Protein AF-A0A7C0Y4T4-F1 (afdb_monomer_lite)

Foldseek 3Di:
DAFDAFVVCRLFPRVLVLVQLLVLLVVLLVVQVQQFLLCLVQLAEEEEEAALQLVGLSLLSHADPCVQQPPCSVVLVVQLVVQCVVCLVVQLVLCQVLLVLVLVVLPVPPDDDPVSVVVSVVSSVLSSRQRSSVLSNRVSSSVVSVPHRGGHYHYFYDNQDDQVCQQNRLVSNVSVVVSNCVRRVRYAYEYERQQDALPCGSVLSSQVSCCVPPVQEEEEQSSHPNHQDHSVVVSVSSVRHRYYYDYNDNDSPPPDECVCCRPPVDPDHGSNVCPPVLQLCAPFLCNVVNVDPDFGWGQDPVGIDRNNVVSSVSSCVSSVHDDDPDPVRVSNCNSRRND

Sequence (339 aa):
MKLIFWPTYPDLNLSYFEELIQKNAQELILARKLAEEVSMFSGRPVLTLHNATLGAPSGWGIPDFNFQLKEIYPLWQNKVWYFLKQFKEKLKKNAEILTQIWLKRMVEDKKWNFYLKNRYLQEKYRLLNYFPLLIAILKTNKIFLKKGNLGLVVPFIDKFIRSSLGAKDIEYFKLFLKFIFSEVPETIVLFFDETTHPNGPTLKLAITTLKKDIQWIKGLGVYGKGETVNSETIVKLIPKYQVFFISLLSDKDRPYSWWEIRLYYPKGYHPAWRDGLFQLFSGTQVSFLTQSEKREEIITDKGPMLLGVYFRFRLKQLSYTPISSDPFWCFYETLANLT

Secondary structure (DSSP, 8-state):
--EEE-TT-TT--HHHHHHHHHHHHHHHHHHHHHHHHHHHHHTS-EEEEEEGGGT--GGGGSPPHHHHHGGGHHHHHHHHHHHHHHHHHHHHHHHHHHHHHHHHHHHSSS---HHHHHHHHHHHHHHHHHHHHHHHHHHHHHHHGGGSS---EEEEEE--S-TTTGGGGHHHHHHHHHHHHHH-TT-EEEEE-----TT--HHHHHHHHHHHH-TTEEE-GGGTTS----HHHHHHHTTT-SEEEE-S---------HHHHHHH--S---GGGGTT-GGGGTTSTTGGGGT-----EEEETTEEEEHHHHHHHHHHHHTT------HHHHHHHHHTT--

Structure (mmCIF, N/CA/C/O backbone):
data_AF-A0A7C0Y4T4-F1
#
_entry.id   AF-A0A7C0Y4T4-F1
#
loop_
_atom_site.group_PDB
_atom_site.id
_atom_site.type_symbol
_atom_site.label_atom_id
_atom_site.label_alt_id
_atom_site.label_comp_id
_atom_site.label_asym_id
_atom_site.label_entity_id
_atom_site.label_seq_id
_atom_site.pdbx_PDB_ins_code
_atom_site.Cartn_x
_atom_site.Cartn_y
_atom_site.Cartn_z
_atom_site.occupancy
_atom_site.B_iso_or_equiv
_atom_site.auth_seq_id
_atom_site.auth_comp_id
_atom_site.auth_asym_id
_atom_site.auth_atom_id
_atom_site.pdbx_PDB_model_num
ATOM 1 N N . MET A 1 1 ? 5.260 10.186 -21.343 1.00 90.00 1 MET A N 1
ATOM 2 C CA . MET A 1 1 ? 6.619 9.725 -21.026 1.00 90.00 1 MET A CA 1
ATOM 3 C C . MET A 1 1 ? 6.729 8.293 -21.493 1.00 90.00 1 MET A C 1
ATOM 5 O O . MET A 1 1 ? 5.879 7.497 -21.119 1.00 90.00 1 MET A O 1
ATOM 9 N N . LYS A 1 2 ? 7.707 7.991 -22.336 1.00 92.81 2 LYS A N 1
ATOM 10 C CA . LYS A 1 2 ? 7.922 6.684 -22.960 1.00 92.81 2 LYS A CA 1
ATOM 11 C C . LYS A 1 2 ? 9.335 6.210 -22.633 1.00 92.81 2 LYS A C 1
ATOM 13 O O . LYS A 1 2 ? 10.272 6.998 -22.749 1.00 92.81 2 LYS A O 1
ATOM 18 N N . LEU A 1 3 ? 9.486 4.947 -22.236 1.00 95.38 3 LEU A N 1
ATOM 19 C CA . LEU A 1 3 ? 10.795 4.307 -22.094 1.00 95.38 3 LEU A CA 1
ATOM 20 C C . LEU A 1 3 ? 11.442 4.137 -23.476 1.00 95.38 3 LEU A C 1
ATOM 22 O O . LEU A 1 3 ? 10.823 3.586 -24.385 1.00 95.38 3 LEU A O 1
ATOM 26 N N . ILE A 1 4 ? 12.669 4.634 -23.626 1.00 96.81 4 ILE A N 1
ATOM 27 C CA . ILE A 1 4 ? 13.472 4.530 -24.854 1.00 96.81 4 ILE A CA 1
ATOM 28 C C . ILE A 1 4 ? 14.550 3.463 -24.698 1.00 96.81 4 ILE A C 1
ATOM 30 O O . ILE A 1 4 ? 14.827 2.738 -25.647 1.00 96.81 4 ILE A O 1
ATOM 34 N N . PHE A 1 5 ? 15.166 3.372 -23.519 1.00 95.62 5 PHE A N 1
ATOM 35 C CA . PHE A 1 5 ? 16.260 2.441 -23.286 1.00 95.62 5 PHE A CA 1
ATOM 36 C C . PHE A 1 5 ? 16.395 2.097 -21.806 1.00 95.62 5 PHE A C 1
ATOM 38 O O . PHE A 1 5 ? 16.303 2.973 -20.942 1.00 95.62 5 PHE A O 1
ATOM 45 N N . TRP A 1 6 ? 16.656 0.823 -21.525 1.00 94.12 6 TRP A N 1
ATOM 46 C CA . TRP A 1 6 ? 16.997 0.340 -20.195 1.00 94.12 6 TRP A CA 1
ATOM 47 C C . TRP A 1 6 ? 18.413 -0.263 -20.232 1.00 94.12 6 TRP A C 1
ATOM 49 O O . TRP A 1 6 ? 18.569 -1.388 -20.694 1.00 94.12 6 TRP A O 1
ATOM 59 N N . PRO A 1 7 ? 19.447 0.443 -19.730 1.00 93.38 7 PRO A N 1
ATOM 60 C CA . PRO A 1 7 ? 20.846 0.008 -19.813 1.00 93.38 7 PRO A CA 1
ATOM 61 C C . PRO A 1 7 ? 21.139 -1.397 -19.279 1.00 93.38 7 PRO A C 1
ATOM 63 O O . PRO A 1 7 ? 21.966 -2.104 -19.846 1.00 93.38 7 PRO A O 1
ATOM 66 N N . THR A 1 8 ? 20.463 -1.811 -18.208 1.00 90.88 8 THR A N 1
ATOM 67 C CA . THR A 1 8 ? 20.653 -3.139 -17.606 1.00 90.88 8 THR A CA 1
ATOM 68 C C . THR A 1 8 ? 20.035 -4.257 -18.452 1.00 90.88 8 THR A C 1
ATOM 70 O O . THR A 1 8 ? 20.502 -5.393 -18.392 1.00 90.88 8 THR A O 1
ATOM 73 N N . TYR A 1 9 ? 19.024 -3.944 -19.267 1.00 90.88 9 TYR A N 1
ATOM 74 C CA . TYR A 1 9 ? 18.384 -4.880 -20.194 1.00 90.88 9 TYR A CA 1
ATOM 75 C C . TYR A 1 9 ? 18.268 -4.240 -21.588 1.00 90.88 9 TYR A C 1
ATOM 77 O O . TYR A 1 9 ? 17.169 -3.877 -22.015 1.00 90.88 9 TYR A O 1
ATOM 85 N N . PRO A 1 10 ? 19.398 -4.065 -22.300 1.00 90.56 10 PRO A N 1
ATOM 86 C CA . PRO A 1 10 ? 19.431 -3.354 -23.579 1.00 90.56 10 PRO A CA 1
ATOM 87 C C . PRO A 1 10 ? 18.682 -4.097 -24.695 1.00 90.56 10 PRO A C 1
ATOM 89 O O . PRO A 1 10 ? 18.312 -3.496 -25.698 1.00 90.56 10 PRO A O 1
ATOM 92 N N . ASP A 1 11 ? 18.459 -5.397 -24.507 1.00 89.56 11 ASP A N 1
ATOM 93 C CA . ASP A 1 11 ? 17.742 -6.318 -25.386 1.00 89.56 11 ASP A CA 1
ATOM 94 C C . ASP A 1 11 ? 16.259 -6.488 -25.013 1.00 89.56 11 ASP A C 1
ATOM 96 O O . ASP A 1 11 ? 15.543 -7.253 -25.661 1.00 89.56 11 ASP A O 1
ATOM 100 N N . LEU A 1 12 ? 15.778 -5.795 -23.973 1.00 90.06 12 LEU A N 1
ATOM 101 C CA . LEU A 1 12 ? 14.389 -5.890 -23.536 1.00 90.06 12 LEU A CA 1
ATOM 102 C C . LEU A 1 12 ? 13.444 -5.386 -24.630 1.00 90.06 12 LEU A C 1
ATOM 104 O O . LEU A 1 12 ? 13.527 -4.235 -25.064 1.00 90.06 12 LEU A O 1
ATOM 108 N N . ASN A 1 13 ? 12.461 -6.205 -25.001 1.00 92.56 13 ASN A N 1
ATOM 109 C CA . ASN A 1 13 ? 11.335 -5.734 -25.796 1.00 92.56 13 ASN A CA 1
ATOM 110 C C . ASN A 1 13 ? 10.508 -4.717 -24.989 1.00 92.56 13 ASN A C 1
ATOM 112 O O . ASN A 1 13 ? 9.698 -5.074 -24.131 1.00 92.56 13 ASN A O 1
ATOM 116 N N . LEU A 1 14 ? 10.717 -3.431 -25.275 1.00 92.94 14 LEU A N 1
ATOM 117 C CA . LEU A 1 14 ? 10.073 -2.330 -24.559 1.00 92.94 14 LEU A CA 1
ATOM 118 C C . LEU A 1 14 ? 8.557 -2.280 -24.776 1.00 92.94 14 LEU A C 1
ATOM 120 O O . LEU A 1 14 ? 7.839 -1.850 -23.876 1.00 92.94 14 LEU A O 1
ATOM 124 N N . SER A 1 15 ? 8.066 -2.732 -25.934 1.00 92.50 15 SER A N 1
ATOM 125 C CA . SER A 1 15 ? 6.625 -2.811 -26.202 1.00 92.50 15 SER A CA 1
ATOM 126 C C . SER A 1 15 ? 5.970 -3.847 -25.296 1.00 92.50 15 SER A C 1
ATOM 128 O O . SER A 1 15 ? 4.967 -3.558 -24.654 1.00 92.50 15 SER A O 1
ATOM 130 N N . TYR A 1 16 ? 6.591 -5.020 -25.167 1.00 91.81 16 TYR A N 1
ATOM 131 C CA . TYR A 1 16 ? 6.111 -6.054 -24.259 1.00 91.81 16 TYR A CA 1
ATOM 132 C C . TYR A 1 16 ? 6.209 -5.623 -22.788 1.00 91.81 16 TYR A C 1
ATOM 134 O O . TYR A 1 16 ? 5.292 -5.847 -22.002 1.00 91.81 16 TYR A O 1
ATOM 142 N N . PHE A 1 17 ? 7.290 -4.939 -22.398 1.00 91.56 17 PHE A N 1
ATOM 143 C CA . PHE A 1 17 ? 7.388 -4.382 -21.049 1.00 91.56 17 PHE A CA 1
ATOM 144 C C . PHE A 1 17 ? 6.274 -3.362 -20.767 1.00 91.56 17 PHE A C 1
ATOM 146 O O . PHE A 1 17 ? 5.683 -3.380 -19.691 1.00 91.56 17 PHE A O 1
ATOM 153 N N . GLU A 1 18 ? 5.929 -2.515 -21.737 1.00 92.94 18 GLU A N 1
ATOM 154 C CA . GLU A 1 18 ? 4.803 -1.588 -21.618 1.00 92.94 18 GLU A CA 1
ATOM 155 C C . GLU A 1 18 ? 3.460 -2.327 -21.460 1.00 92.94 18 GLU A C 1
ATOM 157 O O . GLU A 1 18 ? 2.641 -1.916 -20.637 1.00 92.94 18 GLU A O 1
ATOM 162 N N . GLU A 1 19 ? 3.245 -3.447 -22.159 1.00 91.88 19 GLU A N 1
ATOM 163 C CA . GLU A 1 19 ? 2.070 -4.310 -21.955 1.00 91.88 19 GLU A CA 1
ATOM 164 C C . GLU A 1 19 ? 2.001 -4.853 -20.517 1.00 91.88 19 GLU A C 1
ATOM 166 O O . GLU A 1 19 ? 0.930 -4.834 -19.902 1.00 91.88 19 GLU A O 1
ATOM 171 N N . LEU A 1 20 ? 3.133 -5.263 -19.928 1.00 90.19 20 LEU A N 1
ATOM 172 C CA . LEU A 1 20 ? 3.185 -5.679 -18.519 1.00 90.19 20 LEU A CA 1
ATOM 173 C C . LEU A 1 20 ? 2.805 -4.537 -17.567 1.00 90.19 20 LEU A C 1
ATOM 175 O O . LEU A 1 20 ? 2.048 -4.761 -16.619 1.00 90.19 20 LEU A O 1
ATOM 179 N N . ILE A 1 21 ? 3.279 -3.310 -17.820 1.00 92.56 21 ILE A N 1
ATOM 180 C CA . ILE A 1 21 ? 2.909 -2.132 -17.016 1.00 92.56 21 ILE A CA 1
ATOM 181 C C . ILE A 1 21 ? 1.404 -1.854 -17.145 1.00 92.56 21 ILE A C 1
ATOM 183 O O . ILE A 1 21 ? 0.750 -1.574 -16.141 1.00 92.56 21 ILE A O 1
ATOM 187 N N . GLN A 1 22 ? 0.826 -1.968 -18.345 1.00 93.12 22 GLN A N 1
ATOM 188 C CA . GLN A 1 22 ? -0.617 -1.798 -18.555 1.00 93.12 22 GLN A CA 1
ATOM 189 C C . GLN A 1 22 ? -1.433 -2.823 -17.766 1.00 93.12 22 GLN A C 1
ATOM 191 O O . GLN A 1 22 ? -2.407 -2.459 -17.106 1.00 93.12 22 GLN A O 1
ATOM 196 N N . LYS A 1 23 ? -1.024 -4.095 -17.778 1.00 90.75 23 LYS A N 1
ATOM 197 C CA . LYS A 1 23 ? -1.661 -5.140 -16.966 1.00 90.75 23 LYS A CA 1
ATOM 198 C C . LYS A 1 23 ? -1.513 -4.871 -15.470 1.00 90.75 23 LYS A C 1
ATOM 200 O O . LYS A 1 23 ? -2.482 -5.013 -14.730 1.00 90.75 23 LYS A O 1
ATOM 205 N N . ASN A 1 24 ? -0.360 -4.384 -15.021 1.00 90.25 24 ASN A N 1
ATOM 206 C CA . ASN A 1 24 ? -0.187 -3.998 -13.625 1.00 90.25 24 ASN A CA 1
ATOM 207 C C . ASN A 1 24 ? -1.071 -2.793 -13.251 1.00 90.25 24 ASN A C 1
ATOM 209 O O . ASN A 1 24 ? -1.662 -2.781 -12.174 1.00 90.25 24 ASN A O 1
ATOM 213 N N . ALA A 1 25 ? -1.248 -1.816 -14.140 1.00 92.94 25 ALA A N 1
ATOM 214 C CA . ALA A 1 25 ? -2.169 -0.703 -13.917 1.00 92.94 25 ALA A CA 1
ATOM 215 C C . ALA A 1 25 ? 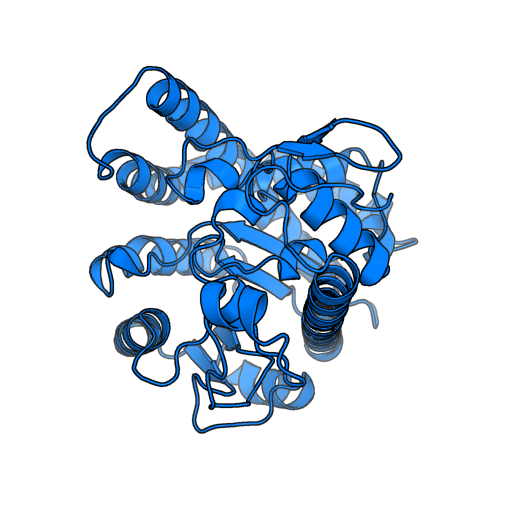-3.636 -1.165 -13.791 1.00 92.94 25 ALA A C 1
ATOM 217 O O . ALA A 1 25 ? -4.407 -0.560 -13.044 1.00 92.94 25 ALA A O 1
ATOM 218 N N . GLN A 1 26 ? -4.022 -2.266 -14.447 1.00 91.44 26 GLN A N 1
ATOM 219 C CA . GLN A 1 26 ? -5.334 -2.887 -14.232 1.00 91.44 26 GLN A CA 1
ATOM 220 C C . GLN A 1 26 ? -5.483 -3.413 -12.796 1.00 91.44 26 GLN A C 1
ATOM 222 O O . GLN A 1 26 ? -6.550 -3.247 -12.209 1.00 91.44 26 GLN A O 1
ATOM 227 N N . GLU A 1 27 ? -4.424 -3.951 -12.179 1.00 89.56 27 GLU A N 1
ATOM 228 C CA . GLU A 1 27 ? -4.454 -4.338 -10.757 1.00 89.56 27 GLU A CA 1
ATOM 229 C C . GLU A 1 27 ? -4.689 -3.137 -9.836 1.00 89.56 27 GLU A C 1
ATOM 231 O O . GLU A 1 27 ? -5.500 -3.229 -8.916 1.00 89.56 27 GLU A O 1
ATOM 236 N N . LEU A 1 28 ? -4.042 -1.995 -10.107 1.00 93.12 28 LEU A N 1
ATOM 237 C CA . LEU A 1 28 ? -4.260 -0.740 -9.371 1.00 93.12 28 LEU A CA 1
ATOM 238 C C . LEU A 1 28 ? -5.734 -0.316 -9.428 1.00 93.12 28 LEU A C 1
ATOM 240 O O . LEU A 1 28 ? -6.319 0.045 -8.406 1.00 93.12 28 LEU A O 1
ATOM 244 N N . ILE A 1 29 ? -6.338 -0.375 -10.620 1.00 93.75 29 ILE A N 1
ATOM 245 C CA . ILE A 1 29 ? -7.752 -0.037 -10.826 1.00 93.75 29 ILE A CA 1
ATOM 246 C C . ILE A 1 29 ? -8.653 -0.988 -10.029 1.00 93.75 29 ILE A C 1
ATOM 248 O O . ILE A 1 29 ? -9.578 -0.529 -9.358 1.00 93.75 29 ILE A O 1
ATOM 252 N N . LEU A 1 30 ? -8.386 -2.296 -10.082 1.00 92.06 30 LEU A N 1
ATOM 253 C CA . LEU A 1 30 ? -9.172 -3.306 -9.373 1.00 92.06 30 LEU A CA 1
ATOM 254 C C . LEU A 1 30 ? -9.054 -3.160 -7.850 1.00 92.06 30 LEU A C 1
ATOM 256 O O . LEU A 1 30 ? -10.070 -3.199 -7.158 1.00 92.06 30 LEU A O 1
ATOM 260 N N . ALA A 1 31 ? -7.843 -2.934 -7.331 1.00 93.06 31 ALA A N 1
ATOM 261 C CA . ALA A 1 31 ? -7.597 -2.708 -5.907 1.00 93.06 31 ALA A CA 1
ATOM 262 C C . ALA A 1 31 ? -8.322 -1.457 -5.403 1.00 93.06 31 ALA A C 1
ATOM 264 O O . ALA A 1 31 ? -9.010 -1.514 -4.380 1.00 93.06 31 ALA A O 1
ATOM 265 N N . ARG A 1 32 ? -8.214 -0.350 -6.153 1.00 94.94 32 ARG A N 1
ATOM 266 C CA . ARG A 1 32 ? -8.932 0.900 -5.877 1.00 94.94 32 ARG A CA 1
ATOM 267 C C . ARG A 1 32 ? -10.434 0.667 -5.826 1.00 94.94 32 ARG A C 1
ATOM 269 O O . ARG A 1 32 ? -11.049 0.955 -4.805 1.00 94.94 32 ARG A O 1
ATOM 276 N N . LYS A 1 33 ? -11.003 0.108 -6.898 1.00 94.69 33 LYS A N 1
ATOM 277 C CA . LYS A 1 33 ? -12.447 -0.117 -7.020 1.00 94.69 33 LYS A CA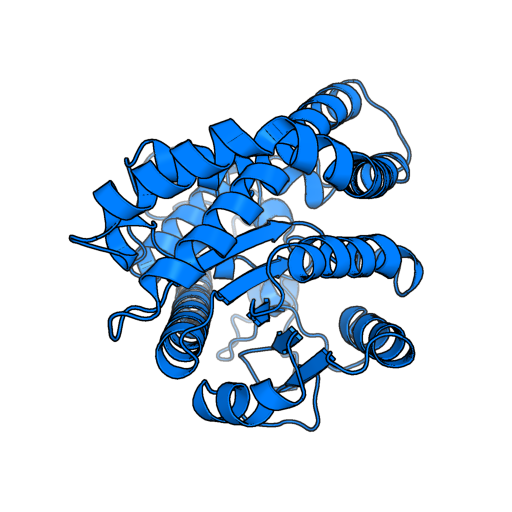 1
ATOM 278 C C . LYS A 1 33 ? -12.970 -0.985 -5.878 1.00 94.69 33 LYS A C 1
ATOM 280 O O . LYS A 1 33 ? -13.953 -0.627 -5.240 1.00 94.69 33 LYS A O 1
ATOM 285 N N . LEU A 1 34 ? -12.278 -2.084 -5.572 1.00 95.50 34 LEU A N 1
ATOM 286 C CA . LEU A 1 34 ? -12.644 -2.957 -4.460 1.00 95.50 34 LEU A CA 1
ATOM 287 C C . LEU A 1 34 ? -12.654 -2.198 -3.126 1.00 95.50 34 LEU A C 1
ATOM 289 O O . LEU A 1 34 ? -13.601 -2.328 -2.355 1.00 95.50 34 LEU A O 1
ATOM 293 N N . ALA A 1 35 ? -11.611 -1.415 -2.844 1.00 95.94 35 ALA A N 1
ATOM 294 C CA . ALA A 1 35 ? -11.496 -0.671 -1.594 1.00 95.94 35 ALA A CA 1
ATOM 295 C C . ALA A 1 35 ? -12.557 0.435 -1.462 1.00 95.94 35 ALA A C 1
ATOM 297 O O . ALA A 1 35 ? -13.148 0.590 -0.391 1.00 95.94 35 ALA A O 1
ATOM 298 N N . GLU A 1 36 ? -12.823 1.167 -2.545 1.00 94.56 36 GLU A N 1
ATOM 299 C CA . GLU A 1 36 ? -13.849 2.213 -2.606 1.00 94.56 36 GLU A CA 1
ATOM 300 C C . GLU A 1 36 ? -15.246 1.627 -2.385 1.00 94.56 36 GLU A C 1
ATOM 302 O O . GLU A 1 36 ? -15.987 2.111 -1.530 1.00 94.56 36 GLU A O 1
ATOM 307 N N . GLU A 1 37 ? -15.581 0.538 -3.083 1.00 94.81 37 GLU A N 1
ATOM 308 C CA . GLU A 1 37 ? -16.862 -0.155 -2.931 1.00 94.81 37 GLU A CA 1
ATOM 309 C C . GLU A 1 37 ? -17.039 -0.731 -1.525 1.00 94.81 37 GLU A C 1
ATOM 311 O O . GLU A 1 37 ? -18.099 -0.568 -0.925 1.00 94.81 37 GLU A O 1
ATOM 316 N N . VAL A 1 38 ? -16.002 -1.356 -0.951 1.00 95.38 38 VAL A N 1
ATOM 317 C CA . VAL A 1 38 ? -16.057 -1.844 0.436 1.00 95.38 38 VAL A CA 1
ATOM 318 C C . VAL A 1 38 ? -16.304 -0.687 1.399 1.00 95.38 38 VAL A C 1
ATOM 320 O O . VAL A 1 38 ? -17.135 -0.824 2.297 1.00 95.38 38 VAL A O 1
ATOM 323 N N . SER A 1 39 ? -15.629 0.454 1.230 1.00 94.31 39 SER A N 1
ATOM 324 C CA . SER A 1 39 ? -15.838 1.620 2.095 1.00 94.31 39 SER A CA 1
ATOM 325 C C . SER A 1 39 ? -17.258 2.167 1.965 1.00 94.31 39 SER A C 1
ATOM 327 O O . SER A 1 39 ? -17.931 2.361 2.978 1.00 94.31 39 SER A O 1
ATOM 329 N N . MET A 1 40 ? -17.737 2.329 0.730 1.00 92.19 40 MET A N 1
ATOM 330 C CA . MET A 1 40 ? -19.071 2.835 0.419 1.00 92.19 40 MET A CA 1
ATOM 331 C C . MET A 1 40 ? -20.172 1.924 0.978 1.00 92.19 40 MET A C 1
ATOM 333 O O . MET A 1 40 ? -21.050 2.391 1.697 1.00 92.19 40 MET A O 1
ATOM 337 N N . PHE A 1 41 ? -20.117 0.620 0.700 1.00 92.56 41 PHE A N 1
ATOM 338 C CA . PHE A 1 41 ? -21.158 -0.327 1.112 1.00 92.56 41 PHE A CA 1
ATOM 339 C C . PHE A 1 41 ? -21.152 -0.629 2.609 1.00 92.56 41 PHE A C 1
ATOM 341 O O . PHE A 1 41 ? -22.191 -0.954 3.179 1.00 92.56 41 PHE A O 1
ATOM 348 N N . SER A 1 42 ? -19.993 -0.537 3.264 1.00 91.81 42 SER A N 1
ATOM 349 C CA . SER A 1 42 ? -19.902 -0.752 4.711 1.00 91.81 42 SER A CA 1
ATOM 350 C C . SER A 1 42 ? -20.137 0.512 5.538 1.00 91.81 42 SER A C 1
ATOM 352 O O . SER A 1 42 ? -20.367 0.404 6.745 1.00 91.81 42 SER A O 1
ATOM 354 N N . GLY A 1 43 ? -20.030 1.700 4.930 1.00 90.88 43 GLY A N 1
ATOM 355 C CA . GLY A 1 43 ? -20.012 2.980 5.639 1.00 90.88 43 GLY A CA 1
ATOM 356 C C . GLY A 1 43 ? -18.833 3.114 6.611 1.00 90.88 43 GLY A C 1
ATOM 357 O O . GLY A 1 43 ? -18.930 3.832 7.611 1.00 90.88 43 GLY A O 1
ATOM 358 N N . ARG A 1 44 ? -17.737 2.378 6.378 1.00 91.75 44 ARG A N 1
ATOM 359 C CA . ARG A 1 44 ? -16.572 2.312 7.275 1.00 91.75 44 ARG A CA 1
ATOM 360 C C . ARG A 1 44 ? -15.295 2.802 6.591 1.00 91.75 44 ARG A C 1
ATOM 362 O O . ARG A 1 44 ? -15.144 2.641 5.375 1.00 91.75 44 ARG A O 1
ATOM 369 N N . PRO A 1 45 ? -14.351 3.382 7.360 1.00 92.94 45 PRO A N 1
ATOM 370 C CA . PRO A 1 45 ? -13.034 3.723 6.840 1.00 92.94 45 PRO A CA 1
ATOM 371 C C . PRO A 1 45 ? -12.322 2.468 6.336 1.00 92.94 45 PRO A C 1
ATOM 373 O O . PRO A 1 45 ? -12.245 1.473 7.062 1.00 92.94 45 PRO A O 1
ATOM 376 N N . VAL A 1 46 ? -11.774 2.528 5.122 1.00 96.81 46 VAL A N 1
ATOM 377 C CA . VAL A 1 46 ? -10.944 1.454 4.569 1.00 96.81 46 VAL A CA 1
ATOM 378 C C . VAL A 1 46 ? -9.485 1.890 4.564 1.00 96.81 46 VAL A C 1
ATOM 380 O O . VAL A 1 46 ? -9.124 2.903 3.969 1.00 96.81 46 VAL A O 1
ATOM 383 N N . LEU A 1 47 ? -8.642 1.101 5.222 1.00 98.06 47 LEU A N 1
ATOM 384 C CA . LEU A 1 47 ? -7.190 1.218 5.198 1.00 98.06 47 LEU A CA 1
ATOM 385 C C . LEU A 1 47 ? -6.633 0.124 4.289 1.00 98.06 47 LEU A C 1
ATOM 387 O O . LEU A 1 47 ? -6.768 -1.063 4.589 1.00 98.06 47 LEU A O 1
ATOM 391 N N . THR A 1 48 ? -6.000 0.507 3.184 1.00 97.25 48 THR A N 1
ATOM 392 C CA . THR A 1 48 ? -5.351 -0.462 2.291 1.00 97.25 48 THR A CA 1
ATOM 393 C C . THR A 1 48 ? -3.870 -0.542 2.610 1.00 97.25 48 THR A C 1
ATOM 395 O O . THR A 1 48 ? -3.189 0.485 2.602 1.00 97.25 48 THR A O 1
ATOM 398 N N . LEU A 1 49 ? -3.381 -1.747 2.874 1.00 94.75 49 LEU A N 1
ATOM 399 C CA . LEU A 1 49 ? -1.983 -2.022 3.172 1.00 94.75 49 LEU A CA 1
ATOM 400 C C . LEU A 1 49 ? -1.345 -2.719 1.980 1.00 94.75 49 LEU A C 1
ATOM 402 O O . LEU A 1 49 ? -1.868 -3.720 1.492 1.00 94.75 49 LEU A O 1
ATOM 406 N N . HIS A 1 50 ? -0.203 -2.198 1.559 1.00 90.56 50 HIS A N 1
ATOM 407 C CA . HIS A 1 50 ? 0.508 -2.627 0.362 1.00 90.56 50 HIS A CA 1
ATOM 408 C C . HIS A 1 50 ? 1.933 -2.990 0.746 1.00 90.56 50 HIS A C 1
ATOM 410 O O . HIS A 1 50 ? 2.700 -2.142 1.212 1.00 90.56 50 HIS A O 1
ATOM 416 N N . ASN A 1 51 ? 2.284 -4.268 0.633 1.00 82.50 51 ASN A N 1
ATOM 417 C CA . ASN A 1 51 ? 3.576 -4.733 1.115 1.00 82.50 51 ASN A CA 1
ATOM 418 C C . ASN A 1 51 ? 4.682 -4.459 0.087 1.00 82.50 51 ASN A C 1
ATOM 420 O O . ASN A 1 51 ? 4.799 -5.169 -0.909 1.00 82.50 51 ASN A O 1
ATOM 424 N N . ALA A 1 52 ? 5.544 -3.478 0.363 1.00 76.19 52 ALA A N 1
ATOM 425 C CA . ALA A 1 52 ? 6.628 -3.081 -0.543 1.00 76.19 52 ALA A CA 1
ATOM 426 C C . ALA A 1 52 ? 7.569 -4.247 -0.906 1.00 76.19 52 ALA A C 1
ATOM 428 O O . ALA A 1 52 ? 8.075 -4.327 -2.020 1.00 76.19 52 ALA A O 1
ATOM 429 N N . THR A 1 53 ? 7.792 -5.181 0.026 1.00 63.00 53 THR A N 1
ATOM 430 C CA . THR A 1 53 ? 8.650 -6.359 -0.220 1.00 63.00 53 THR A CA 1
ATOM 431 C C . THR A 1 53 ? 8.036 -7.411 -1.127 1.00 63.00 53 THR A C 1
ATOM 433 O O . THR A 1 53 ? 8.758 -8.273 -1.618 1.00 63.00 53 THR A O 1
ATOM 436 N N . LEU A 1 54 ? 6.726 -7.334 -1.335 1.00 57.88 54 LEU A N 1
ATOM 437 C CA . LEU A 1 54 ? 5.952 -8.210 -2.205 1.00 57.88 54 LEU A CA 1
ATOM 438 C C . LEU A 1 54 ? 5.534 -7.463 -3.474 1.00 57.88 54 LEU A C 1
ATOM 440 O O . LEU A 1 54 ? 4.479 -7.718 -4.041 1.00 57.88 54 LEU A O 1
ATOM 444 N N . GLY A 1 55 ? 6.326 -6.459 -3.869 1.00 61.91 55 GLY A N 1
ATOM 445 C CA . GLY A 1 55 ? 6.154 -5.795 -5.151 1.00 61.91 55 GLY A CA 1
ATOM 446 C C . GLY A 1 55 ? 4.765 -5.196 -5.358 1.00 61.91 55 GLY A C 1
ATOM 447 O O . GLY A 1 55 ? 4.310 -5.258 -6.494 1.00 61.91 55 GLY A O 1
ATOM 448 N N . ALA A 1 56 ? 4.110 -4.677 -4.303 1.00 66.06 56 ALA A N 1
ATOM 449 C CA . ALA A 1 56 ? 2.720 -4.198 -4.318 1.00 66.06 56 ALA A CA 1
ATOM 450 C C . ALA A 1 56 ? 2.599 -2.665 -4.544 1.00 66.06 56 ALA A C 1
ATOM 452 O O . ALA A 1 56 ? 2.535 -1.899 -3.578 1.00 66.06 56 ALA A O 1
ATOM 453 N N . PRO A 1 57 ? 2.599 -2.175 -5.800 1.00 80.00 57 PRO A N 1
ATOM 454 C CA . PRO A 1 57 ? 2.338 -0.802 -6.193 1.00 80.00 57 PRO A CA 1
ATOM 455 C C . PRO A 1 57 ? 0.855 -0.432 -6.189 1.00 80.00 57 PRO A C 1
ATOM 457 O O . PRO A 1 57 ? 0.566 0.727 -6.490 1.00 80.00 57 PRO A O 1
ATOM 460 N N . SER A 1 58 ? -0.097 -1.335 -5.895 1.00 84.06 58 SER A N 1
ATOM 461 C CA . SER A 1 58 ? -1.521 -0.977 -6.007 1.00 84.06 58 SER A CA 1
ATOM 462 C C . SER A 1 58 ? -1.932 0.216 -5.140 1.00 84.06 58 SER A C 1
ATOM 464 O O . SER A 1 58 ? -2.844 0.960 -5.505 1.00 84.06 58 SER A O 1
ATOM 466 N N . GLY A 1 59 ? -1.176 0.504 -4.075 1.00 90.12 59 GLY A N 1
ATOM 467 C CA . GLY A 1 59 ? -1.320 1.715 -3.265 1.00 90.12 59 GLY A CA 1
ATOM 468 C C . GLY A 1 59 ? -1.117 3.022 -4.031 1.00 90.12 59 GLY A C 1
ATOM 469 O O . GLY A 1 59 ? -1.757 4.016 -3.697 1.00 90.12 59 GLY A O 1
ATOM 470 N N . TRP A 1 60 ? -0.304 3.035 -5.093 1.00 93.44 60 TRP A N 1
ATOM 471 C CA . TRP A 1 60 ? -0.157 4.199 -5.974 1.00 93.44 60 TRP A CA 1
ATOM 472 C C . TRP A 1 60 ? -1.394 4.455 -6.839 1.00 93.44 60 TRP A C 1
ATOM 474 O O . TRP A 1 60 ? -1.525 5.550 -7.381 1.00 93.44 60 TRP A O 1
ATOM 484 N N . GLY A 1 61 ? -2.294 3.473 -6.962 1.00 94.19 61 GLY A N 1
ATOM 485 C CA . GLY A 1 61 ? -3.546 3.584 -7.707 1.00 94.19 61 GLY A CA 1
ATOM 486 C C . GLY A 1 61 ? -4.635 4.382 -6.990 1.00 94.19 61 GLY A C 1
ATOM 487 O O . GLY A 1 61 ? -5.578 4.833 -7.647 1.00 94.19 61 GLY A O 1
ATOM 488 N N . ILE A 1 62 ? -4.510 4.596 -5.677 1.00 95.56 62 ILE A N 1
ATOM 489 C CA . ILE A 1 62 ? -5.504 5.319 -4.877 1.00 95.56 62 ILE A CA 1
ATOM 490 C C . ILE A 1 62 ? -5.348 6.839 -5.083 1.00 95.56 62 ILE A C 1
ATOM 492 O O . ILE A 1 62 ? -4.247 7.362 -4.892 1.00 95.56 62 ILE A O 1
ATOM 496 N N . PRO A 1 63 ? -6.413 7.555 -5.495 1.00 95.12 63 PRO A N 1
ATOM 497 C CA . PRO A 1 63 ? -6.361 8.992 -5.735 1.00 95.12 63 PRO A CA 1
ATOM 498 C C . PRO A 1 63 ? -6.312 9.786 -4.426 1.00 95.12 63 PRO A C 1
ATOM 500 O O . PRO A 1 63 ? -6.579 9.258 -3.344 1.00 95.12 63 PRO A O 1
ATOM 503 N N . ASP A 1 64 ? -6.001 11.076 -4.531 1.00 95.69 64 ASP A N 1
ATOM 504 C CA . ASP A 1 64 ? -5.940 11.953 -3.366 1.00 95.69 64 ASP A CA 1
ATOM 505 C C . ASP A 1 64 ? -7.296 12.138 -2.662 1.00 95.69 64 ASP A C 1
ATOM 507 O O . ASP A 1 64 ? -8.368 11.838 -3.196 1.00 95.69 64 ASP A O 1
ATOM 511 N N . PHE A 1 65 ? -7.255 12.636 -1.425 1.00 95.38 65 PHE A N 1
ATOM 512 C CA . PHE A 1 65 ? -8.463 12.825 -0.624 1.00 95.38 65 PHE A CA 1
ATOM 513 C C . PHE A 1 65 ? -9.414 13.882 -1.197 1.00 95.38 65 PHE A C 1
ATOM 515 O O . PHE A 1 65 ? -10.616 13.769 -0.974 1.00 95.38 65 PHE A O 1
ATOM 522 N N . ASN A 1 66 ? -8.918 14.877 -1.938 1.00 94.44 66 ASN A N 1
ATOM 523 C CA . ASN A 1 66 ? -9.763 15.884 -2.579 1.00 94.44 66 ASN A CA 1
ATOM 524 C C . ASN A 1 66 ? -10.586 15.261 -3.714 1.00 94.44 66 ASN A C 1
ATOM 526 O O . ASN A 1 66 ? -11.794 15.462 -3.801 1.00 94.44 66 ASN A O 1
ATOM 530 N N . PHE A 1 67 ? -9.961 14.413 -4.524 1.00 93.62 67 PHE A N 1
ATOM 531 C CA . PHE A 1 67 ? -10.615 13.642 -5.569 1.00 93.62 67 PHE A CA 1
ATOM 532 C C . PHE A 1 67 ? -11.673 12.690 -4.995 1.00 93.62 67 PHE A C 1
ATOM 534 O O . PHE A 1 67 ? -12.778 12.601 -5.534 1.00 93.62 67 PHE A O 1
ATOM 541 N N . GLN A 1 68 ? -11.361 12.009 -3.885 1.00 93.06 68 GLN A N 1
ATOM 542 C CA . GLN A 1 68 ? -12.292 11.084 -3.227 1.00 93.06 68 GLN A CA 1
ATOM 543 C C . GLN A 1 68 ? -13.483 11.809 -2.571 1.00 93.06 68 GLN A C 1
ATOM 545 O O . GLN A 1 68 ? -14.626 11.379 -2.716 1.00 93.06 68 GLN A O 1
ATOM 550 N N . LEU A 1 69 ? -13.233 12.909 -1.850 1.00 91.44 69 LEU A N 1
ATOM 551 C CA . LEU A 1 69 ? -14.238 13.591 -1.018 1.00 91.44 69 LEU A CA 1
ATOM 552 C C . LEU A 1 69 ? -14.953 14.760 -1.699 1.00 91.44 69 LEU A C 1
ATOM 554 O O . LEU A 1 69 ? -16.002 15.191 -1.209 1.00 91.44 69 LEU A O 1
ATOM 558 N N . LYS A 1 70 ? -14.411 15.268 -2.808 1.00 91.00 70 LYS A N 1
ATOM 559 C CA . LYS A 1 70 ? -14.973 16.369 -3.597 1.00 91.00 70 LYS A CA 1
ATOM 560 C C . LYS A 1 70 ? -15.312 17.568 -2.701 1.00 91.00 70 LYS A C 1
ATOM 562 O O . LYS A 1 70 ? -14.485 18.016 -1.915 1.00 91.00 70 LYS A O 1
ATOM 567 N N . GLU A 1 71 ? -16.543 18.064 -2.762 1.00 91.19 71 GLU A N 1
ATOM 568 C CA . GLU A 1 71 ? -17.018 19.248 -2.032 1.00 91.19 71 GLU A CA 1
ATOM 569 C C . GLU A 1 71 ? -16.858 19.153 -0.503 1.00 91.19 71 GLU A C 1
ATOM 571 O O . GLU A 1 71 ? -16.755 20.171 0.179 1.00 91.19 71 GLU A O 1
ATOM 576 N N . ILE A 1 72 ? -16.800 17.939 0.056 1.00 91.25 72 ILE A N 1
ATOM 577 C CA . ILE A 1 72 ? -16.658 17.724 1.504 1.00 91.25 72 ILE A CA 1
ATOM 578 C C . ILE A 1 72 ? -15.196 17.875 1.957 1.00 91.25 72 ILE A C 1
ATOM 580 O O . ILE A 1 72 ? -14.933 18.085 3.147 1.00 91.25 72 ILE A O 1
ATOM 584 N N . TYR A 1 73 ? -14.240 17.806 1.027 1.00 93.94 73 TYR A N 1
ATOM 585 C CA . TYR A 1 73 ? -12.813 17.776 1.325 1.00 93.94 73 TYR A CA 1
ATOM 586 C C . TYR A 1 73 ? -12.331 18.917 2.240 1.00 93.94 73 TYR A C 1
ATOM 588 O O . TYR A 1 73 ? -11.702 18.601 3.253 1.00 93.94 73 TYR A O 1
ATOM 596 N N . PRO A 1 74 ? -12.656 20.207 2.006 1.00 95.44 74 PRO A N 1
ATOM 597 C CA . PRO A 1 74 ? -12.151 21.287 2.860 1.00 95.44 74 PRO A CA 1
ATOM 598 C C . PRO A 1 74 ? -12.621 21.159 4.315 1.00 95.44 74 PRO A C 1
ATOM 600 O O . PRO A 1 74 ? -11.854 21.350 5.261 1.00 95.44 74 PRO A O 1
ATOM 603 N N . LEU A 1 75 ? -13.887 20.776 4.516 1.00 94.56 75 LEU A N 1
ATOM 604 C CA . LEU A 1 75 ? -14.444 20.568 5.851 1.00 94.56 75 LEU A CA 1
ATOM 605 C C . LEU A 1 75 ? -13.810 19.351 6.534 1.00 94.56 75 LEU A C 1
ATOM 607 O O . LEU A 1 75 ? -13.498 19.401 7.726 1.00 94.56 75 LEU A O 1
ATOM 611 N N . TRP A 1 76 ? -13.613 18.266 5.787 1.00 94.94 76 TRP A N 1
ATOM 612 C CA . TRP A 1 76 ? -12.939 17.070 6.275 1.00 94.94 76 TRP A CA 1
ATOM 613 C C . TRP A 1 76 ? -11.494 17.367 6.692 1.00 94.94 76 TRP A C 1
ATOM 615 O O . TRP A 1 76 ? -11.110 17.058 7.821 1.00 94.94 76 TRP A O 1
ATOM 625 N N . GLN A 1 77 ? -10.726 18.045 5.840 1.00 96.94 77 GLN A N 1
ATOM 626 C CA . GLN A 1 77 ? -9.324 18.390 6.074 1.00 96.94 77 GLN A CA 1
ATOM 627 C C . GLN A 1 77 ? -9.165 19.246 7.339 1.00 96.94 77 GLN A C 1
ATOM 629 O O . GLN A 1 77 ? -8.323 18.955 8.190 1.00 96.94 77 GLN A O 1
ATOM 634 N N . ASN A 1 78 ? -10.035 20.245 7.524 1.00 96.81 78 ASN A N 1
ATOM 635 C CA . ASN A 1 78 ? -10.059 21.066 8.735 1.00 96.81 78 ASN A CA 1
ATOM 636 C C . ASN A 1 78 ? -10.300 20.233 10.002 1.00 96.81 78 ASN A C 1
ATOM 638 O O . ASN A 1 78 ? -9.652 20.458 11.028 1.00 96.81 78 ASN A O 1
ATOM 642 N N . LYS A 1 79 ? -11.192 19.234 9.943 1.00 96.38 79 LYS A N 1
ATOM 643 C CA . LYS A 1 79 ? -11.428 18.329 11.077 1.00 96.38 79 LYS A CA 1
ATOM 644 C C . LYS A 1 79 ? -10.241 17.410 11.352 1.00 96.38 79 LYS A C 1
ATOM 646 O O . LYS A 1 79 ? -9.929 17.202 12.525 1.00 96.38 79 LYS A O 1
ATOM 651 N N . VAL A 1 80 ? -9.554 16.921 10.318 1.00 97.25 80 VAL A N 1
ATOM 652 C CA . VAL A 1 80 ? -8.319 16.142 10.496 1.00 97.25 80 VAL A CA 1
ATOM 653 C C . VAL A 1 80 ? -7.263 16.977 11.214 1.00 97.25 80 VAL A C 1
ATOM 655 O O . VAL A 1 80 ? -6.691 16.515 12.202 1.00 97.25 80 VAL A O 1
ATOM 658 N N . TRP A 1 81 ? -7.036 18.220 10.778 1.00 97.31 81 TRP A N 1
ATOM 659 C CA . TRP A 1 81 ? -6.069 19.112 11.422 1.00 97.31 81 TRP A CA 1
ATOM 660 C C . TRP A 1 81 ? -6.438 19.447 12.863 1.00 97.31 81 TRP A C 1
ATOM 662 O O . TRP A 1 81 ? -5.571 19.405 13.738 1.00 97.31 81 TRP A O 1
ATOM 672 N N . TYR A 1 82 ? -7.715 19.731 13.126 1.00 96.94 82 TYR A N 1
ATOM 673 C CA . TYR A 1 82 ? -8.208 19.968 14.480 1.00 96.94 82 TYR A CA 1
ATOM 674 C C . TYR A 1 82 ? -7.947 18.761 15.389 1.00 96.94 82 TYR A C 1
ATOM 676 O O . TYR A 1 82 ? -7.362 18.905 16.464 1.00 96.94 82 TYR A O 1
ATOM 684 N N . PHE A 1 83 ? -8.309 17.561 14.925 1.00 96.44 83 PHE A N 1
ATOM 685 C CA . PHE A 1 83 ? -8.085 16.327 15.669 1.00 96.44 83 PHE A CA 1
ATOM 686 C C . PHE A 1 83 ? -6.593 16.100 15.931 1.00 96.44 83 PHE A C 1
ATOM 688 O O . PHE A 1 83 ? -6.184 15.823 17.060 1.00 96.44 83 PHE A O 1
ATOM 695 N N . LEU A 1 84 ? -5.762 16.247 14.897 1.00 95.75 84 LEU A N 1
ATOM 696 C CA . LEU A 1 84 ? -4.325 16.059 15.020 1.00 95.75 84 LEU A CA 1
ATOM 697 C C . LEU A 1 84 ? -3.738 17.048 16.031 1.00 95.75 84 LEU A C 1
ATOM 699 O O . LEU A 1 84 ? -3.027 16.622 16.933 1.00 95.75 84 LEU A O 1
ATOM 703 N N . LYS A 1 85 ? -4.091 18.336 15.962 1.00 96.00 85 LYS A N 1
ATOM 704 C CA . LYS A 1 85 ? -3.638 19.350 16.927 1.00 96.00 85 LYS A CA 1
ATOM 705 C C . LYS A 1 85 ? -3.989 18.974 18.370 1.00 96.00 85 LYS A C 1
ATOM 707 O O . LYS A 1 85 ? -3.169 19.173 19.260 1.00 96.00 85 LYS A O 1
ATOM 712 N N . GLN A 1 86 ? -5.177 18.416 18.596 1.00 95.94 86 GLN A N 1
ATOM 713 C CA . GLN A 1 86 ? -5.653 18.062 19.932 1.00 95.94 86 GLN A CA 1
ATOM 714 C C . GLN A 1 86 ? -4.991 16.796 20.501 1.00 95.94 86 GLN A C 1
ATOM 716 O O . GLN A 1 86 ? -4.717 16.734 21.698 1.00 95.94 86 GLN A O 1
ATOM 721 N N . PHE A 1 87 ? -4.734 15.782 19.669 1.00 95.38 87 PHE A N 1
ATOM 722 C CA . PHE A 1 87 ? -4.354 14.444 20.146 1.00 95.38 87 PHE A CA 1
ATOM 723 C C . PHE A 1 87 ? -2.949 13.981 19.735 1.00 95.38 87 PHE A C 1
ATOM 725 O O . PHE A 1 87 ? -2.556 12.871 20.104 1.00 95.38 87 PHE A O 1
ATOM 732 N N . LYS A 1 88 ? -2.172 14.804 19.010 1.00 94.00 88 LYS A N 1
ATOM 733 C CA . LYS A 1 88 ? -0.861 14.422 18.450 1.00 94.00 88 LYS A CA 1
ATOM 734 C C . LYS A 1 88 ? 0.076 13.799 19.479 1.00 94.00 88 LYS A C 1
ATOM 736 O O . LYS A 1 88 ? 0.548 12.693 19.246 1.00 94.00 88 LYS A O 1
ATOM 741 N N . GLU A 1 89 ? 0.327 14.459 20.609 1.00 95.38 89 GLU A N 1
ATOM 742 C CA . GLU A 1 89 ? 1.321 13.975 21.581 1.00 95.38 89 GLU A CA 1
ATOM 743 C C . GLU A 1 89 ? 0.894 12.667 22.260 1.00 95.38 89 GLU A C 1
ATOM 745 O O . GLU A 1 89 ? 1.708 11.758 22.425 1.00 95.38 89 GLU A O 1
ATOM 750 N N . LYS A 1 90 ? -0.403 12.511 22.562 1.00 95.50 90 LYS A N 1
ATOM 751 C CA . LYS A 1 90 ? -0.948 11.249 23.085 1.00 95.50 90 LYS A CA 1
ATOM 752 C C . LYS A 1 90 ? -0.750 10.110 22.081 1.00 95.50 90 LYS A C 1
ATOM 754 O O . LYS A 1 90 ? -0.261 9.044 22.445 1.00 95.50 90 LYS A O 1
ATOM 759 N N . LEU A 1 91 ? -1.116 10.335 20.820 1.00 94.38 91 LEU A N 1
ATOM 760 C CA . LEU A 1 91 ? -0.988 9.323 19.770 1.00 94.38 91 LEU A CA 1
ATOM 761 C C . LEU A 1 91 ? 0.470 8.999 19.462 1.00 94.38 91 LEU A C 1
ATOM 763 O O . LEU A 1 91 ? 0.803 7.839 19.239 1.00 94.38 91 LEU A O 1
ATOM 767 N N . LYS A 1 92 ? 1.346 10.004 19.499 1.00 94.69 92 LYS A N 1
ATOM 768 C CA . LYS A 1 92 ? 2.785 9.834 19.322 1.00 94.69 92 LYS A CA 1
ATOM 769 C C . LYS A 1 92 ? 3.357 8.923 20.402 1.00 94.69 92 LYS A C 1
ATOM 771 O O . LYS A 1 92 ? 4.029 7.961 20.050 1.00 94.69 92 LYS A O 1
ATOM 776 N N . LYS A 1 93 ? 3.007 9.152 21.675 1.00 93.81 93 LYS A N 1
ATOM 777 C CA . LYS A 1 93 ? 3.387 8.279 22.798 1.00 93.81 93 LYS A CA 1
ATOM 778 C C . LYS A 1 93 ? 2.892 6.843 22.595 1.00 93.81 93 LYS A C 1
ATOM 780 O O . LYS A 1 93 ? 3.663 5.899 22.737 1.00 93.81 93 LYS A O 1
ATOM 785 N N . ASN A 1 94 ? 1.633 6.667 22.188 1.00 92.38 94 ASN A N 1
ATOM 786 C CA . ASN A 1 94 ? 1.069 5.342 21.901 1.00 92.38 94 ASN A CA 1
ATOM 787 C C . ASN A 1 94 ? 1.779 4.638 20.727 1.00 92.38 94 ASN A C 1
ATOM 789 O O . ASN A 1 94 ? 1.885 3.412 20.708 1.00 92.38 94 ASN A O 1
ATOM 793 N N . ALA A 1 95 ? 2.284 5.406 19.761 1.00 94.00 95 ALA A N 1
ATOM 794 C CA . ALA A 1 95 ? 2.991 4.902 18.592 1.00 94.00 95 ALA A CA 1
ATOM 795 C C . ALA A 1 95 ? 4.492 4.640 18.830 1.00 94.00 95 ALA A C 1
ATOM 797 O O . ALA A 1 95 ? 5.152 4.100 17.939 1.00 94.00 95 ALA A O 1
ATOM 798 N N . GLU A 1 96 ? 5.058 4.990 19.993 1.00 93.69 96 GLU A N 1
ATOM 799 C CA . GLU A 1 96 ? 6.497 4.838 20.261 1.00 93.69 96 GLU A CA 1
ATOM 800 C C . GLU A 1 96 ? 6.948 3.382 20.196 1.00 93.69 96 GLU A C 1
ATOM 802 O O . GLU A 1 96 ? 7.908 3.079 19.491 1.00 93.69 96 GLU A O 1
ATOM 807 N N . ILE A 1 97 ? 6.240 2.472 20.871 1.00 91.75 97 ILE A N 1
ATOM 808 C CA . ILE A 1 97 ? 6.578 1.039 20.880 1.00 91.75 97 ILE A CA 1
ATOM 809 C C . ILE A 1 97 ? 6.492 0.466 19.461 1.00 91.75 97 ILE A C 1
ATOM 811 O O . ILE A 1 97 ? 7.405 -0.223 19.005 1.00 91.75 97 ILE A O 1
ATOM 815 N N . LEU A 1 98 ? 5.424 0.807 18.735 1.00 92.44 98 LEU A N 1
ATOM 816 C CA . LEU A 1 98 ? 5.227 0.394 17.347 1.00 92.44 98 LEU A CA 1
ATOM 817 C C . LEU A 1 98 ? 6.369 0.888 16.445 1.00 92.44 98 LEU A C 1
ATOM 819 O O . LEU A 1 98 ? 6.907 0.128 15.640 1.00 92.44 98 LEU A O 1
ATOM 823 N N . THR A 1 99 ? 6.771 2.146 16.623 1.00 93.31 99 THR A N 1
ATOM 824 C CA . THR A 1 99 ? 7.884 2.767 15.897 1.00 93.31 99 THR A CA 1
ATOM 825 C C . THR A 1 99 ? 9.211 2.095 16.241 1.00 93.31 99 THR A C 1
ATOM 827 O O . THR A 1 99 ? 9.987 1.786 15.344 1.00 93.31 99 THR A O 1
ATOM 830 N N . GLN A 1 100 ? 9.478 1.818 17.518 1.00 91.25 100 GLN A N 1
ATOM 831 C CA . GLN A 1 100 ? 10.703 1.147 17.958 1.00 91.25 100 GLN A CA 1
ATOM 832 C C . GLN A 1 100 ? 10.829 -0.257 17.367 1.00 91.25 100 GLN A C 1
ATOM 834 O O . GLN A 1 100 ? 11.902 -0.623 16.894 1.00 91.25 100 GLN A O 1
ATOM 839 N N . ILE A 1 101 ? 9.744 -1.033 17.361 1.00 89.56 101 ILE A N 1
ATOM 840 C CA . ILE A 1 101 ? 9.739 -2.374 16.769 1.00 89.56 101 ILE A CA 1
ATOM 841 C C . ILE A 1 101 ? 9.954 -2.287 15.263 1.00 89.56 101 ILE A C 1
ATOM 843 O O . ILE A 1 101 ? 10.754 -3.045 14.722 1.00 89.56 101 ILE A O 1
ATOM 847 N N . TRP A 1 102 ? 9.326 -1.321 14.587 1.00 89.44 102 TRP A N 1
ATOM 848 C CA . TRP A 1 102 ? 9.588 -1.104 13.170 1.00 89.44 102 TRP A CA 1
ATOM 849 C C . TRP A 1 102 ? 11.066 -0.773 12.900 1.00 89.44 102 TRP A C 1
ATOM 851 O O . TRP A 1 102 ? 11.695 -1.375 12.032 1.00 89.44 102 TRP A O 1
ATOM 861 N N . LEU A 1 103 ? 11.645 0.129 13.694 1.00 88.19 103 LEU A N 1
ATOM 862 C CA . LEU A 1 103 ? 13.030 0.578 13.559 1.00 88.19 103 LEU A CA 1
ATOM 863 C C . LEU A 1 103 ? 14.049 -0.529 13.850 1.00 88.19 103 LEU A C 1
ATOM 865 O O . LEU A 1 103 ? 15.042 -0.631 13.136 1.00 88.19 103 LEU A O 1
ATOM 869 N N . LYS A 1 104 ? 13.803 -1.398 14.841 1.00 85.31 104 LYS A N 1
ATOM 870 C CA . LYS A 1 104 ? 14.657 -2.573 15.109 1.00 85.31 104 LYS A CA 1
ATOM 871 C C . LYS A 1 104 ? 14.807 -3.455 13.872 1.00 85.31 104 LYS A C 1
ATOM 873 O O . LYS A 1 104 ? 15.902 -3.928 13.582 1.00 85.31 104 LYS A O 1
ATOM 878 N N . ARG A 1 105 ? 13.744 -3.581 13.076 1.00 80.25 105 ARG A N 1
ATOM 879 C CA . ARG A 1 105 ? 13.769 -4.362 11.834 1.00 80.25 105 ARG A CA 1
ATOM 880 C C . ARG A 1 105 ? 14.706 -3.746 10.789 1.00 80.25 105 ARG A C 1
ATOM 882 O O . ARG A 1 105 ? 15.233 -4.470 9.953 1.00 80.25 105 ARG A O 1
ATOM 889 N N . MET A 1 106 ? 14.947 -2.432 10.793 1.00 77.88 106 MET A N 1
ATOM 890 C CA . MET A 1 106 ? 15.961 -1.831 9.909 1.00 77.88 106 MET A CA 1
ATOM 891 C C . MET A 1 106 ? 17.395 -2.217 10.297 1.00 77.88 106 MET A C 1
ATOM 893 O O . MET A 1 106 ? 18.270 -2.236 9.442 1.00 77.88 106 MET A O 1
ATOM 897 N N . VAL A 1 107 ? 17.635 -2.489 11.581 1.00 63.72 107 VAL A N 1
ATOM 898 C CA . VAL A 1 107 ? 18.970 -2.671 12.174 1.00 63.72 107 VAL A CA 1
ATOM 899 C C . VAL A 1 107 ? 19.488 -4.103 12.037 1.00 63.72 107 VAL A C 1
ATOM 901 O O . VAL A 1 107 ? 20.696 -4.322 11.967 1.00 63.72 107 VAL A O 1
ATOM 904 N N . GLU A 1 108 ? 18.588 -5.083 11.977 1.00 58.75 108 GLU A N 1
ATOM 905 C CA . GLU A 1 108 ? 18.943 -6.498 11.815 1.00 58.75 108 GLU A CA 1
ATOM 906 C C . GLU A 1 108 ? 19.542 -6.829 10.433 1.00 58.75 108 GLU A C 1
ATOM 908 O O . GLU A 1 108 ? 20.202 -7.860 10.285 1.00 58.75 108 GLU A O 1
ATOM 913 N N . ASP A 1 109 ? 19.391 -5.940 9.442 1.00 56.47 109 ASP A N 1
ATOM 914 C CA . ASP A 1 109 ? 20.093 -6.027 8.158 1.00 56.47 109 ASP A CA 1
ATOM 915 C C . ASP A 1 109 ? 21.549 -5.559 8.347 1.00 56.47 109 ASP A C 1
ATOM 917 O O . ASP A 1 109 ? 21.881 -4.374 8.389 1.00 56.47 109 ASP A O 1
ATOM 921 N N . LYS A 1 110 ? 22.423 -6.542 8.571 1.00 51.94 110 LYS A N 1
ATOM 922 C CA . LYS A 1 110 ? 23.798 -6.405 9.069 1.00 51.94 110 LYS A CA 1
ATOM 923 C C . LYS A 1 110 ? 24.700 -5.553 8.164 1.00 51.94 110 LYS A C 1
ATOM 925 O O . LYS A 1 110 ? 25.385 -6.099 7.303 1.00 51.94 110 LYS A O 1
ATOM 930 N N . LYS A 1 111 ? 24.754 -4.242 8.426 1.00 55.00 111 LYS A N 1
ATOM 931 C CA . LYS A 1 111 ? 25.946 -3.356 8.451 1.00 55.00 111 LYS A CA 1
ATOM 932 C C . LYS A 1 111 ? 25.471 -1.903 8.530 1.00 55.00 111 LYS A C 1
ATOM 934 O O . LYS A 1 111 ? 25.057 -1.347 7.524 1.00 55.00 111 LYS A O 1
ATOM 939 N N . TRP A 1 112 ? 25.559 -1.268 9.702 1.00 53.16 112 TRP A N 1
ATOM 940 C CA . TRP A 1 112 ? 25.283 0.168 9.844 1.00 53.16 112 TRP A CA 1
ATOM 941 C C . TRP A 1 112 ? 26.310 0.986 9.054 1.00 53.16 112 TRP A C 1
ATOM 943 O O . TRP A 1 112 ? 27.394 1.281 9.551 1.00 53.16 112 TRP A O 1
ATOM 953 N N . ASN A 1 113 ? 25.972 1.371 7.828 1.00 64.75 113 ASN A N 1
ATOM 954 C CA . ASN A 1 113 ? 26.668 2.444 7.133 1.00 64.75 113 ASN A CA 1
ATOM 955 C C . ASN A 1 113 ? 26.030 3.803 7.499 1.00 64.75 113 ASN A C 1
ATOM 957 O O . ASN A 1 113 ? 24.935 3.881 8.065 1.00 64.75 113 ASN A O 1
ATOM 961 N N . PHE A 1 114 ? 26.732 4.900 7.206 1.00 62.53 114 PHE A N 1
ATOM 962 C CA . PHE A 1 114 ? 26.260 6.269 7.467 1.00 62.53 114 PHE A CA 1
ATOM 963 C C . PHE A 1 114 ? 24.863 6.538 6.873 1.00 62.53 114 PHE A C 1
ATOM 965 O O . PHE A 1 114 ? 24.032 7.206 7.492 1.00 62.53 114 PHE A O 1
ATOM 972 N N . TYR A 1 115 ? 24.579 5.951 5.707 1.00 68.38 115 TYR A N 1
ATOM 973 C CA . TYR A 1 115 ? 23.289 6.041 5.030 1.00 68.38 115 TYR A CA 1
ATOM 974 C C . TYR A 1 115 ? 22.144 5.450 5.871 1.00 68.38 115 TYR A C 1
ATOM 976 O O . TYR A 1 115 ? 21.132 6.122 6.086 1.00 68.38 115 TYR A O 1
ATOM 984 N N . LEU A 1 116 ? 22.323 4.252 6.438 1.00 70.56 116 LEU A N 1
ATOM 985 C CA . LEU A 1 116 ? 21.321 3.621 7.302 1.00 70.56 116 LEU A CA 1
ATOM 986 C C . LEU A 1 116 ? 21.075 4.403 8.596 1.00 70.56 116 LEU A C 1
ATOM 988 O O . LEU A 1 116 ? 19.937 4.449 9.060 1.00 70.56 116 LEU A O 1
ATOM 992 N N . LYS A 1 117 ? 22.088 5.087 9.149 1.00 75.31 117 LYS A N 1
ATOM 993 C CA . LYS A 1 117 ? 21.905 5.943 10.335 1.00 75.31 117 LYS A CA 1
ATOM 994 C C . LYS A 1 117 ? 21.019 7.152 10.052 1.00 75.31 117 LYS A C 1
ATOM 996 O O . LYS A 1 117 ? 20.104 7.439 10.825 1.00 75.31 117 LYS A O 1
ATOM 1001 N N . ASN A 1 118 ? 21.258 7.839 8.938 1.00 79.62 118 ASN A N 1
ATOM 1002 C CA . ASN A 1 118 ? 20.410 8.957 8.532 1.00 79.62 118 ASN A CA 1
ATOM 1003 C C . ASN A 1 118 ? 18.996 8.477 8.206 1.00 79.62 118 ASN A C 1
ATOM 1005 O O . ASN A 1 118 ? 18.024 9.096 8.645 1.00 79.62 118 ASN A O 1
ATOM 1009 N N . ARG A 1 119 ? 18.867 7.334 7.519 1.00 83.94 119 ARG A N 1
ATOM 1010 C CA . ARG A 1 119 ? 17.554 6.758 7.224 1.00 83.94 119 ARG A CA 1
ATOM 1011 C C . ARG A 1 119 ? 16.802 6.366 8.492 1.00 83.94 119 ARG A C 1
ATOM 1013 O O . ARG A 1 119 ? 15.621 6.665 8.594 1.00 83.94 119 ARG A O 1
ATOM 1020 N N . TYR A 1 120 ? 17.469 5.779 9.482 1.00 87.38 120 TYR A N 1
ATOM 1021 C CA . TYR A 1 120 ? 16.863 5.434 10.769 1.00 87.38 120 TYR A CA 1
ATOM 1022 C C . TYR A 1 120 ? 16.202 6.649 11.441 1.00 87.38 120 TYR A C 1
ATOM 1024 O O . TYR A 1 120 ? 15.062 6.572 11.898 1.00 87.38 120 TYR A O 1
ATOM 1032 N N . LEU A 1 121 ? 16.899 7.791 11.488 1.00 88.94 121 LEU A N 1
ATOM 1033 C CA . LEU A 1 121 ? 16.361 9.018 12.083 1.00 88.94 121 LEU A CA 1
ATOM 1034 C C . LEU A 1 121 ? 15.200 9.593 11.266 1.00 88.94 121 LEU A C 1
ATOM 1036 O O . LEU A 1 121 ? 14.192 9.998 11.849 1.00 88.94 121 LEU A O 1
ATOM 1040 N N . GLN A 1 122 ? 15.319 9.586 9.935 1.00 90.75 122 GLN A N 1
ATOM 1041 C CA . GLN A 1 122 ? 14.240 9.993 9.032 1.00 90.75 122 GLN A CA 1
ATOM 1042 C C . GLN A 1 122 ? 12.989 9.142 9.248 1.00 90.75 122 GLN A C 1
ATOM 1044 O O . GLN A 1 122 ? 11.899 9.684 9.391 1.00 90.75 122 GLN A O 1
ATOM 1049 N N . GLU A 1 123 ? 13.142 7.824 9.350 1.00 91.19 123 GLU A N 1
ATOM 1050 C CA . GLU A 1 123 ? 12.027 6.905 9.549 1.00 91.19 123 GLU A CA 1
ATOM 1051 C C . GLU A 1 123 ? 11.405 7.028 10.936 1.00 91.19 123 GLU A C 1
ATOM 1053 O O . GLU A 1 123 ? 10.182 7.018 11.066 1.00 91.19 123 GLU A O 1
ATOM 1058 N N . LYS A 1 124 ? 12.221 7.234 11.976 1.00 94.06 124 LYS A N 1
ATOM 1059 C CA . LYS A 1 124 ? 11.711 7.546 13.314 1.00 94.06 124 LYS A CA 1
ATOM 1060 C C . LYS A 1 124 ? 10.828 8.792 13.271 1.00 94.06 124 LYS A C 1
ATOM 1062 O O . LYS A 1 124 ? 9.725 8.781 13.812 1.00 94.06 124 LYS A O 1
ATOM 1067 N N . TYR A 1 125 ? 11.301 9.859 12.628 1.00 94.25 125 TYR A N 1
ATOM 1068 C CA . TYR A 1 125 ? 10.528 11.089 12.482 1.00 94.25 125 TYR A CA 1
ATOM 1069 C C . TYR A 1 125 ? 9.265 10.870 11.640 1.00 94.25 125 TYR A C 1
ATOM 1071 O O . TYR A 1 125 ? 8.184 11.304 12.044 1.00 94.25 125 TYR A O 1
ATOM 1079 N N . ARG A 1 126 ? 9.381 10.165 10.507 1.00 95.12 126 ARG A N 1
ATOM 1080 C CA . ARG A 1 126 ? 8.265 9.832 9.616 1.00 95.12 126 ARG A CA 1
ATOM 1081 C C . ARG A 1 126 ? 7.167 9.112 10.384 1.00 95.12 126 ARG A C 1
ATOM 1083 O O . ARG A 1 126 ? 6.053 9.614 10.435 1.00 95.12 126 ARG A O 1
ATOM 1090 N N . LEU A 1 127 ? 7.480 7.995 11.041 1.00 95.62 127 LEU A N 1
ATOM 1091 C CA . LEU A 1 127 ? 6.503 7.153 11.738 1.00 95.62 127 LEU A CA 1
ATOM 1092 C C . LEU A 1 127 ? 5.826 7.870 12.912 1.00 95.62 127 LEU A C 1
ATOM 1094 O O . LEU A 1 127 ? 4.606 7.783 13.060 1.00 95.62 127 LEU A O 1
ATOM 1098 N N . LEU A 1 128 ? 6.583 8.646 13.696 1.00 95.75 128 LEU A N 1
ATOM 1099 C CA . LEU A 1 128 ? 6.029 9.426 14.810 1.00 95.75 128 LEU A CA 1
ATOM 1100 C C . LEU A 1 128 ? 5.093 10.559 14.359 1.00 95.75 128 LEU A C 1
ATOM 1102 O O . LEU A 1 128 ? 4.296 11.030 15.167 1.00 95.75 128 LEU A O 1
ATOM 1106 N N . ASN A 1 129 ? 5.168 11.001 13.101 1.00 96.12 129 ASN A N 1
ATOM 1107 C CA . ASN A 1 129 ? 4.195 11.931 12.517 1.00 96.12 129 ASN A CA 1
ATOM 1108 C C . ASN A 1 129 ? 3.092 11.202 11.735 1.00 96.12 129 ASN A C 1
ATOM 1110 O O . ASN A 1 129 ? 1.937 11.623 11.774 1.00 96.12 129 ASN A O 1
ATOM 1114 N N . TYR A 1 130 ? 3.432 10.096 11.074 1.00 97.25 130 TYR A N 1
ATOM 1115 C CA . TYR A 1 130 ? 2.524 9.309 10.254 1.00 97.25 130 TYR A CA 1
ATOM 1116 C C . TYR A 1 130 ? 1.423 8.656 11.083 1.00 97.25 130 TYR A C 1
ATOM 1118 O O . TYR A 1 130 ? 0.254 8.826 10.762 1.00 97.25 130 TYR A O 1
ATOM 1126 N N . PHE A 1 131 ? 1.760 7.944 12.162 1.00 97.62 131 PHE A N 1
ATOM 1127 C CA . PHE A 1 131 ? 0.753 7.218 12.937 1.00 97.62 131 PHE A CA 1
ATOM 1128 C C . PHE A 1 131 ? -0.312 8.142 13.554 1.00 97.62 131 PHE A C 1
ATOM 1130 O O . PHE A 1 131 ? -1.498 7.841 13.400 1.00 97.62 131 PHE A O 1
ATOM 1137 N N . PRO A 1 132 ? 0.035 9.292 14.171 1.00 97.56 132 PRO A N 1
ATOM 1138 C CA . PRO A 1 132 ? -0.973 10.258 14.600 1.00 97.56 132 PRO A CA 1
ATOM 1139 C C . PRO A 1 132 ? -1.843 10.789 13.454 1.00 97.56 132 PRO A C 1
ATOM 1141 O O . PRO A 1 132 ? -3.060 10.879 13.612 1.00 97.56 132 PRO A O 1
ATOM 1144 N N . LEU A 1 133 ? -1.242 11.111 12.301 1.00 98.19 133 LEU A N 1
ATOM 1145 C CA . LEU A 1 133 ? -1.975 11.586 11.125 1.00 98.19 133 LEU A CA 1
ATOM 1146 C C . LEU A 1 133 ? -2.933 10.513 10.587 1.00 98.19 133 LEU A C 1
ATOM 1148 O O . LEU A 1 133 ? -4.091 10.814 10.317 1.00 98.19 133 LEU A O 1
ATOM 1152 N N . LEU A 1 134 ? -2.481 9.262 10.490 1.00 98.06 134 LEU A N 1
ATOM 1153 C CA . LEU A 1 134 ? -3.289 8.126 10.053 1.00 98.06 134 LEU A CA 1
ATOM 1154 C C . LEU A 1 134 ? -4.524 7.950 10.943 1.00 98.06 134 LEU A C 1
ATOM 1156 O O . LEU A 1 134 ? -5.632 7.819 10.430 1.00 98.06 134 LEU A O 1
ATOM 1160 N N . ILE A 1 135 ? -4.361 8.004 12.269 1.00 97.69 135 ILE A N 1
ATOM 1161 C CA . ILE A 1 135 ? -5.494 7.928 13.199 1.00 97.69 135 ILE A CA 1
ATOM 1162 C C . ILE A 1 135 ? -6.433 9.127 13.040 1.00 97.69 135 ILE A C 1
ATOM 1164 O O . ILE A 1 135 ? -7.650 8.944 13.040 1.00 97.69 135 ILE A O 1
ATOM 1168 N N . ALA A 1 136 ? -5.895 10.340 12.881 1.00 97.25 136 ALA A N 1
ATOM 1169 C CA . ALA A 1 136 ? -6.702 11.540 12.669 1.00 97.25 136 ALA A CA 1
ATOM 1170 C C . ALA A 1 136 ? -7.558 11.434 11.396 1.00 97.25 136 ALA A C 1
ATOM 1172 O O . ALA A 1 136 ? -8.755 11.721 11.440 1.00 97.25 136 ALA A O 1
ATOM 1173 N N . ILE A 1 137 ? -6.972 10.953 10.296 1.00 97.44 137 ILE A N 1
ATOM 1174 C CA . ILE A 1 137 ? -7.662 10.651 9.037 1.00 97.44 137 ILE A CA 1
ATOM 1175 C C . ILE A 1 137 ? -8.753 9.603 9.294 1.00 97.44 137 ILE A C 1
ATOM 1177 O O . ILE A 1 137 ? -9.931 9.904 9.130 1.00 97.44 137 ILE A O 1
ATOM 1181 N N . LEU A 1 138 ? -8.411 8.412 9.796 1.00 96.00 138 LEU A N 1
ATOM 1182 C CA . LEU A 1 138 ? -9.369 7.313 9.985 1.00 96.00 138 LEU A CA 1
ATOM 1183 C C . LEU A 1 138 ? -10.544 7.679 10.912 1.00 96.00 138 LEU A C 1
ATOM 1185 O O . LEU A 1 138 ? -11.698 7.389 10.584 1.00 96.00 138 LEU A O 1
ATOM 1189 N N . LYS A 1 139 ? -10.291 8.367 12.036 1.00 93.31 139 LYS A N 1
ATOM 1190 C CA . LYS A 1 139 ? -11.361 8.843 12.935 1.00 93.31 139 LYS A CA 1
ATOM 1191 C C . LYS A 1 139 ? -12.236 9.897 12.278 1.00 93.31 139 LYS A C 1
ATOM 1193 O O . LYS A 1 139 ? -13.446 9.897 12.494 1.00 93.31 139 LYS A O 1
ATOM 1198 N N . THR A 1 140 ? -11.646 10.797 11.496 1.00 92.81 140 THR A N 1
ATOM 1199 C CA . THR A 1 140 ? -12.415 11.826 10.793 1.00 92.81 140 THR A CA 1
ATOM 1200 C C . THR A 1 140 ? -13.296 11.180 9.729 1.00 92.81 140 THR A C 1
ATOM 1202 O O . THR A 1 140 ? -14.486 11.470 9.683 1.00 92.81 140 THR A O 1
ATOM 1205 N N . ASN A 1 141 ? -12.772 10.219 8.963 1.00 88.00 141 ASN A N 1
ATOM 1206 C CA . ASN A 1 141 ? -13.512 9.477 7.936 1.00 88.00 141 ASN A CA 1
ATOM 1207 C C . ASN A 1 141 ? -14.809 8.886 8.490 1.00 88.00 141 ASN A C 1
ATOM 1209 O O . ASN A 1 141 ? -15.874 9.094 7.914 1.00 88.00 141 ASN A O 1
ATOM 1213 N N . LYS A 1 142 ? -14.749 8.249 9.666 1.00 82.88 142 LYS A N 1
ATOM 1214 C CA . LYS A 1 142 ? -15.924 7.707 10.370 1.00 82.88 142 LYS A CA 1
ATOM 1215 C C . LYS A 1 142 ? -17.072 8.719 10.495 1.00 82.88 142 LYS A C 1
ATOM 1217 O O . LYS A 1 142 ? -18.239 8.344 10.409 1.00 82.88 142 LYS A O 1
ATOM 1222 N N . ILE A 1 143 ? -16.758 9.992 10.732 1.00 83.38 143 ILE A N 1
ATOM 1223 C CA . ILE A 1 143 ? -17.756 11.053 10.929 1.00 83.38 143 ILE A CA 1
ATOM 1224 C C . ILE A 1 143 ? -18.478 11.370 9.612 1.00 83.38 143 ILE A C 1
ATOM 1226 O O . ILE A 1 143 ? -19.682 11.620 9.624 1.00 83.38 143 ILE A O 1
ATOM 1230 N N . PHE A 1 144 ? -17.760 11.348 8.486 1.00 81.19 144 PHE A N 1
ATOM 1231 C CA . PHE A 1 144 ? -18.283 11.761 7.180 1.00 81.19 144 PHE A CA 1
ATOM 1232 C C . PHE A 1 144 ? -18.910 10.617 6.375 1.00 81.19 144 PHE A C 1
ATOM 1234 O O . PHE A 1 144 ? -19.852 10.859 5.627 1.00 81.19 144 PHE A O 1
ATOM 1241 N N . LEU A 1 145 ? -18.481 9.371 6.595 1.00 79.50 145 LEU A N 1
ATOM 1242 C CA . LEU A 1 145 ? -19.031 8.188 5.917 1.00 79.50 145 LEU A CA 1
ATOM 1243 C C . LEU A 1 145 ? -20.482 7.862 6.321 1.00 79.50 145 LEU A C 1
ATOM 1245 O O . LEU A 1 145 ? -21.161 7.101 5.644 1.00 79.50 145 LEU A O 1
ATOM 1249 N N . LYS A 1 146 ? -21.006 8.479 7.390 1.00 63.88 146 LYS A N 1
ATOM 1250 C CA . LYS A 1 146 ? -22.415 8.340 7.804 1.00 63.88 146 LYS A CA 1
ATOM 1251 C C . LYS A 1 146 ? -23.409 9.154 6.959 1.00 63.88 146 LYS A C 1
ATOM 1253 O O . LYS A 1 146 ? -24.605 9.063 7.219 1.00 63.88 146 LYS A O 1
ATOM 1258 N N . LYS A 1 147 ? -22.949 9.977 6.003 1.00 53.97 147 LYS A N 1
ATOM 1259 C CA . LYS A 1 147 ? -23.784 10.972 5.295 1.00 53.97 147 LYS A CA 1
ATOM 1260 C C . LYS A 1 147 ? -23.982 10.758 3.781 1.00 53.97 147 LYS A C 1
ATOM 1262 O O . LYS A 1 147 ? -24.568 11.630 3.150 1.00 53.97 147 LYS A O 1
ATOM 1267 N N . GLY A 1 148 ? -23.579 9.633 3.188 1.00 54.28 148 GLY A N 1
ATOM 1268 C CA . GLY A 1 148 ? -23.878 9.336 1.775 1.00 54.28 148 GLY A CA 1
ATOM 1269 C C . GLY A 1 148 ? -22.884 8.379 1.113 1.00 54.28 148 GLY A C 1
ATOM 1270 O O . GLY A 1 148 ? -21.916 7.977 1.749 1.00 54.28 148 GLY A O 1
ATOM 1271 N N . ASN A 1 149 ? -23.131 8.050 -0.163 1.00 64.06 149 ASN A N 1
ATOM 1272 C CA . ASN A 1 149 ? -22.427 7.081 -1.034 1.00 64.06 149 ASN A CA 1
ATOM 1273 C C . ASN A 1 149 ? -20.928 7.367 -1.306 1.00 64.06 149 ASN A C 1
ATOM 1275 O O . ASN A 1 149 ? -20.398 6.979 -2.344 1.00 64.06 149 ASN A O 1
ATOM 1279 N N . LEU A 1 150 ? -20.231 8.090 -0.435 1.00 75.75 150 LEU A N 1
ATOM 1280 C CA . LEU A 1 150 ? -18.810 8.380 -0.591 1.00 75.75 150 LEU A CA 1
ATOM 1281 C C . LEU A 1 150 ? -18.008 7.288 0.117 1.00 75.75 150 LEU A C 1
ATOM 1283 O O . LEU A 1 150 ? -18.136 7.113 1.324 1.00 75.75 150 LEU A O 1
ATOM 1287 N N . GLY A 1 151 ? -17.191 6.551 -0.634 1.00 82.25 151 GLY A N 1
ATOM 1288 C CA . GLY A 1 151 ? -16.138 5.705 -0.075 1.00 82.25 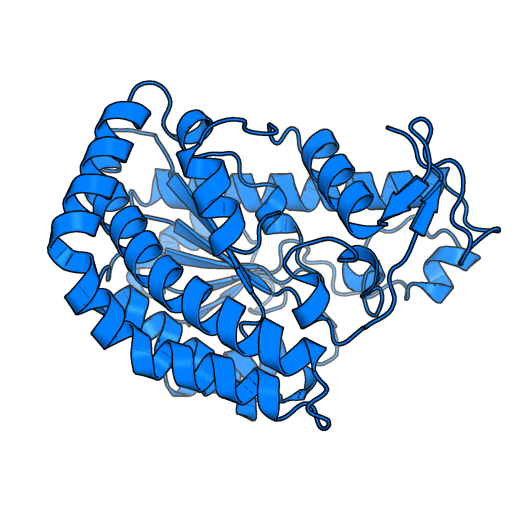151 GLY A CA 1
ATOM 1289 C C . GLY A 1 151 ? -14.888 6.538 0.202 1.00 82.25 151 GLY A C 1
ATOM 1290 O O . GLY A 1 151 ? -14.594 7.477 -0.535 1.00 82.25 151 GLY A O 1
ATOM 1291 N N . LEU A 1 152 ? -14.147 6.207 1.261 1.00 90.25 152 LEU A N 1
ATOM 1292 C CA . LEU A 1 152 ? -12.872 6.854 1.562 1.00 90.25 152 LEU A CA 1
ATOM 1293 C C . LEU A 1 152 ? -11.812 5.816 1.907 1.00 90.25 152 LEU A C 1
ATOM 1295 O O . LEU A 1 152 ? -11.889 5.114 2.922 1.00 90.25 152 LEU A O 1
ATOM 1299 N N . VAL A 1 153 ? -10.805 5.764 1.045 1.00 95.50 153 VAL A N 1
ATOM 1300 C CA . VAL A 1 153 ? -9.714 4.803 1.074 1.00 95.50 153 VAL A CA 1
ATOM 1301 C C . VAL A 1 153 ? -8.428 5.504 1.484 1.00 95.50 153 VAL A C 1
ATOM 1303 O O . VAL A 1 153 ? -8.036 6.529 0.926 1.00 95.50 153 VAL A O 1
ATOM 1306 N N . VAL A 1 154 ? -7.759 4.926 2.477 1.00 97.44 154 VAL A N 1
ATOM 1307 C CA . VAL A 1 154 ? -6.521 5.438 3.061 1.00 97.44 154 VAL A CA 1
ATOM 1308 C C . VAL A 1 154 ? -5.385 4.469 2.704 1.00 97.44 154 VAL A C 1
ATOM 1310 O O . VAL A 1 154 ? -5.329 3.379 3.277 1.00 97.44 154 VAL A O 1
ATOM 1313 N N . PRO A 1 155 ? -4.512 4.800 1.736 1.00 96.62 155 PRO A N 1
ATOM 1314 C CA . PRO A 1 155 ? -3.448 3.905 1.286 1.00 96.62 155 PRO A CA 1
ATOM 1315 C C . PRO A 1 155 ? -2.172 4.007 2.116 1.00 96.62 155 PRO A C 1
ATOM 1317 O O . PRO A 1 155 ? -1.692 5.093 2.415 1.00 96.62 155 PRO A O 1
ATOM 1320 N N . PHE A 1 156 ? -1.561 2.864 2.421 1.00 95.50 156 PHE A N 1
ATOM 1321 C CA . PHE A 1 156 ? -0.264 2.808 3.082 1.00 95.50 156 PHE A CA 1
ATOM 1322 C C . PHE A 1 156 ? 0.626 1.739 2.448 1.00 95.50 156 PHE A C 1
ATOM 1324 O O . PHE A 1 156 ? 0.272 0.557 2.451 1.00 95.50 156 PHE A O 1
ATOM 1331 N N . ILE A 1 157 ? 1.788 2.150 1.934 1.00 91.88 157 ILE A N 1
ATOM 1332 C CA . ILE A 1 157 ? 2.825 1.226 1.475 1.00 91.88 157 ILE A CA 1
ATOM 1333 C C . ILE A 1 157 ? 3.917 1.141 2.550 1.00 91.88 157 ILE A C 1
ATOM 1335 O O . ILE A 1 157 ? 4.517 2.140 2.944 1.00 91.88 157 ILE A O 1
ATOM 1339 N N . ASP A 1 158 ? 4.196 -0.063 3.039 1.00 88.69 158 ASP A N 1
ATOM 1340 C CA . ASP A 1 158 ? 5.300 -0.314 3.973 1.00 88.69 158 ASP A CA 1
ATOM 1341 C C . ASP A 1 158 ? 5.733 -1.786 3.890 1.00 88.69 158 ASP A C 1
ATOM 1343 O O . ASP A 1 158 ? 5.146 -2.610 3.189 1.00 88.69 158 ASP A O 1
ATOM 1347 N N . LYS A 1 159 ? 6.779 -2.146 4.625 1.00 83.19 159 LYS A N 1
ATOM 1348 C CA . LYS A 1 159 ? 7.228 -3.516 4.853 1.00 83.19 159 LYS A CA 1
ATOM 1349 C C . LYS A 1 159 ? 6.458 -4.052 6.058 1.00 83.19 159 LYS A C 1
ATOM 1351 O O . LYS A 1 159 ? 6.974 -4.058 7.172 1.00 83.19 159 LYS A O 1
ATOM 1356 N N . PHE A 1 160 ? 5.204 -4.463 5.872 1.00 83.88 160 PHE A N 1
ATOM 1357 C CA . PHE A 1 160 ? 4.363 -4.963 6.974 1.00 83.88 160 PHE A CA 1
ATOM 1358 C C . PHE A 1 160 ? 4.776 -6.351 7.454 1.00 83.88 160 PHE A C 1
ATOM 1360 O O . PHE A 1 160 ? 4.870 -6.575 8.656 1.00 83.88 160 PHE A O 1
ATOM 1367 N N . ILE A 1 161 ? 5.037 -7.262 6.514 1.00 78.88 161 ILE A N 1
ATOM 1368 C CA . ILE A 1 161 ? 5.448 -8.644 6.776 1.00 78.88 161 ILE A CA 1
ATOM 1369 C C . ILE A 1 161 ? 6.661 -8.940 5.895 1.00 78.88 161 ILE A C 1
ATOM 1371 O O . ILE A 1 161 ? 6.576 -8.849 4.671 1.00 78.88 161 ILE A O 1
ATOM 1375 N N . ARG A 1 162 ? 7.791 -9.297 6.506 1.00 72.12 162 ARG A N 1
ATOM 1376 C CA . ARG A 1 162 ? 9.024 -9.673 5.807 1.00 72.12 162 ARG A CA 1
ATOM 1377 C C . ARG A 1 162 ? 8.992 -11.134 5.397 1.00 72.12 162 ARG A C 1
ATOM 1379 O O . ARG A 1 162 ? 9.035 -12.028 6.243 1.00 72.12 162 ARG A O 1
ATOM 1386 N N . SER A 1 163 ? 9.018 -11.373 4.089 1.00 59.34 163 SER A N 1
ATOM 1387 C CA . SER A 1 163 ? 9.091 -12.723 3.525 1.00 59.34 163 SER A CA 1
ATOM 1388 C C . SER A 1 163 ? 10.321 -13.515 4.000 1.00 59.34 163 SER A C 1
ATOM 1390 O O . SER A 1 163 ? 10.226 -14.724 4.193 1.00 59.34 163 SER A O 1
ATOM 1392 N N . SER A 1 164 ? 11.445 -12.838 4.257 1.00 57.84 164 SER A N 1
ATOM 1393 C CA . SER A 1 164 ? 12.709 -13.440 4.705 1.00 57.84 164 SER A CA 1
ATOM 1394 C C . SER A 1 164 ? 12.752 -13.821 6.188 1.00 57.84 164 SER A C 1
ATOM 1396 O O . SER A 1 164 ? 13.568 -14.651 6.582 1.00 57.84 164 SER A O 1
ATOM 1398 N N . LEU A 1 165 ? 11.882 -13.242 7.021 1.00 58.66 165 LEU A N 1
ATOM 1399 C CA . LEU A 1 165 ? 11.827 -13.527 8.460 1.00 58.66 165 LEU A CA 1
ATOM 1400 C C . LEU A 1 165 ? 10.648 -14.433 8.838 1.00 58.66 165 LEU A C 1
ATOM 1402 O O . LEU A 1 165 ? 10.568 -14.907 9.974 1.00 58.66 165 LEU A O 1
ATOM 1406 N N . GLY A 1 166 ? 9.755 -14.736 7.893 1.00 61.00 166 GLY A N 1
ATOM 1407 C CA . GLY A 1 166 ? 8.676 -15.692 8.112 1.00 61.00 166 GLY A CA 1
ATOM 1408 C C . GLY A 1 166 ? 7.764 -15.282 9.265 1.00 61.00 166 GLY A C 1
ATOM 1409 O O . GLY A 1 166 ? 7.302 -14.145 9.353 1.00 61.00 166 GLY A O 1
ATOM 1410 N N . ALA A 1 167 ? 7.538 -16.216 10.190 1.00 58.66 167 ALA A N 1
ATOM 1411 C CA . ALA A 1 167 ? 6.743 -15.971 11.389 1.00 58.66 167 ALA A CA 1
ATOM 1412 C C . ALA A 1 167 ? 7.398 -15.001 12.392 1.00 58.66 167 ALA A C 1
ATOM 1414 O O . ALA A 1 167 ? 6.703 -14.460 13.252 1.00 58.66 167 ALA A O 1
ATOM 1415 N N . LYS A 1 168 ? 8.711 -14.756 12.278 1.00 61.16 168 LYS A N 1
ATOM 1416 C CA . LYS A 1 168 ? 9.473 -13.931 13.228 1.00 61.16 168 LYS A CA 1
ATOM 1417 C C . LYS A 1 168 ? 9.153 -12.436 13.119 1.00 61.16 168 LYS A C 1
ATOM 1419 O O . LYS A 1 168 ? 9.477 -11.690 14.028 1.00 61.16 168 LYS A O 1
ATOM 1424 N N . ASP A 1 169 ? 8.486 -12.007 12.045 1.00 72.75 169 ASP A N 1
ATOM 1425 C CA . ASP A 1 169 ? 8.211 -10.591 11.755 1.00 72.75 169 ASP A CA 1
ATOM 1426 C C . ASP A 1 169 ? 6.725 -10.199 11.867 1.00 72.75 169 ASP A C 1
ATOM 1428 O O . ASP A 1 169 ? 6.275 -9.160 11.388 1.00 72.75 169 ASP A O 1
ATOM 1432 N N . ILE A 1 170 ? 5.929 -11.047 12.515 1.00 81.81 170 ILE A N 1
ATOM 1433 C CA . ILE A 1 170 ? 4.483 -10.848 12.668 1.00 81.81 170 ILE A CA 1
ATOM 1434 C C . ILE A 1 170 ? 4.154 -9.862 13.800 1.00 81.81 170 ILE A C 1
ATOM 1436 O O . ILE A 1 170 ? 3.081 -9.255 13.807 1.00 81.81 170 ILE A O 1
ATOM 1440 N N . GLU A 1 171 ? 5.065 -9.683 14.758 1.00 84.12 171 GLU A N 1
ATOM 1441 C CA . GLU A 1 171 ? 4.845 -8.844 15.940 1.00 84.12 171 GLU A CA 1
ATOM 1442 C C . GLU A 1 171 ? 4.538 -7.388 15.572 1.00 84.12 171 GLU A C 1
ATOM 1444 O O . GLU A 1 171 ? 3.563 -6.824 16.075 1.00 84.12 171 GLU A O 1
ATOM 1449 N N . TYR A 1 172 ? 5.297 -6.807 14.634 1.00 87.88 172 TYR A N 1
ATOM 1450 C CA . TYR A 1 172 ? 5.030 -5.457 14.138 1.00 87.88 172 TYR A CA 1
ATOM 1451 C C . TYR A 1 172 ? 3.603 -5.338 13.596 1.00 87.88 172 TYR A C 1
ATOM 1453 O O . TYR A 1 172 ? 2.871 -4.428 13.977 1.00 87.88 172 TYR A O 1
ATOM 1461 N N . PHE A 1 173 ? 3.185 -6.281 12.748 1.00 90.12 173 PHE A N 1
ATOM 1462 C CA . PHE A 1 173 ? 1.858 -6.254 12.143 1.00 90.12 173 PHE A CA 1
ATOM 1463 C C . PHE A 1 173 ? 0.742 -6.397 13.189 1.00 90.12 173 PHE A C 1
ATOM 1465 O O . PHE A 1 173 ? -0.247 -5.669 13.141 1.00 90.12 173 PHE A O 1
ATOM 1472 N N . LYS A 1 174 ? 0.915 -7.270 14.191 1.00 90.00 174 LYS A N 1
ATOM 1473 C CA . LYS A 1 174 ? -0.031 -7.406 15.313 1.00 90.00 174 LYS A CA 1
ATOM 1474 C C . LYS A 1 174 ? -0.180 -6.101 16.090 1.00 90.00 174 LYS A C 1
ATOM 1476 O O . LYS A 1 174 ? -1.300 -5.675 16.369 1.00 90.00 174 LYS A O 1
ATOM 1481 N N . LEU A 1 175 ? 0.937 -5.465 16.437 1.00 91.19 175 LEU A N 1
ATOM 1482 C CA . LEU A 1 175 ? 0.930 -4.206 17.180 1.00 91.19 175 LEU A CA 1
ATOM 1483 C C . LEU A 1 175 ? 0.380 -3.053 16.348 1.00 91.19 175 LEU A C 1
ATOM 1485 O O . LEU A 1 175 ? -0.349 -2.225 16.886 1.00 91.19 175 LEU A O 1
ATOM 1489 N N . PHE A 1 176 ? 0.669 -3.033 15.047 1.00 94.38 176 PHE A N 1
ATOM 1490 C CA . PHE A 1 176 ? 0.081 -2.087 14.109 1.00 94.38 176 PHE A CA 1
ATOM 1491 C C . PHE A 1 176 ? -1.445 -2.201 14.116 1.00 94.38 176 PHE A C 1
ATOM 1493 O O . PHE A 1 176 ? -2.132 -1.216 14.368 1.00 94.38 176 PHE A O 1
ATOM 1500 N N . LEU A 1 177 ? -1.988 -3.409 13.938 1.00 94.38 177 LEU A N 1
ATOM 1501 C CA . LEU A 1 177 ? -3.434 -3.623 13.963 1.00 94.38 177 LEU A CA 1
ATOM 1502 C C . LEU A 1 177 ? -4.047 -3.273 15.324 1.00 94.38 177 LEU A C 1
ATOM 1504 O O . LEU A 1 177 ? -5.078 -2.608 15.375 1.00 94.38 177 LEU A O 1
ATOM 1508 N N . LYS A 1 178 ? -3.398 -3.658 16.432 1.00 93.31 178 LYS A N 1
ATOM 1509 C CA . LYS A 1 178 ? -3.845 -3.290 17.784 1.00 93.31 178 LYS A CA 1
ATOM 1510 C C . LYS A 1 178 ? -3.892 -1.773 17.962 1.00 93.31 178 LYS A C 1
ATOM 1512 O O . LYS A 1 178 ? -4.864 -1.266 18.511 1.00 93.31 178 LYS A O 1
ATOM 1517 N N . PHE A 1 179 ? -2.876 -1.055 17.486 1.00 95.19 179 PHE A N 1
ATOM 1518 C CA . PHE A 1 179 ? -2.833 0.403 17.523 1.00 95.19 179 PHE A CA 1
ATOM 1519 C C . PHE A 1 179 ? -4.007 1.007 16.740 1.00 95.19 179 PHE A C 1
ATOM 1521 O O . PHE A 1 179 ? -4.785 1.767 17.319 1.00 95.19 179 PHE A O 1
ATOM 1528 N N . ILE A 1 180 ? -4.207 0.595 15.482 1.00 96.00 180 ILE A N 1
ATOM 1529 C CA . ILE A 1 180 ? -5.324 1.070 14.651 1.00 96.00 180 ILE A CA 1
ATOM 1530 C C . ILE A 1 180 ? -6.673 0.787 15.316 1.00 96.00 180 ILE A C 1
ATOM 1532 O O . ILE A 1 180 ? -7.461 1.711 15.496 1.00 96.00 180 ILE A O 1
ATOM 1536 N N . PHE A 1 181 ? -6.938 -0.452 15.733 1.00 95.00 181 PHE A N 1
ATOM 1537 C CA . PHE A 1 181 ? -8.248 -0.832 16.268 1.00 95.00 181 PHE A CA 1
ATOM 1538 C C . PHE A 1 181 ? -8.507 -0.345 17.691 1.00 95.00 181 PHE A C 1
ATOM 1540 O O . PHE A 1 181 ? -9.665 -0.193 18.062 1.00 95.00 181 PHE A O 1
ATOM 1547 N N . SER A 1 182 ? -7.469 -0.037 18.475 1.00 94.31 182 SER A N 1
ATOM 1548 C CA . SER A 1 182 ? -7.651 0.635 19.768 1.00 94.31 182 SER A CA 1
ATOM 1549 C C . SER A 1 182 ? -8.173 2.064 19.611 1.00 94.31 182 SER A C 1
ATOM 1551 O O . SER A 1 182 ? -8.897 2.561 20.470 1.00 94.31 182 SER A O 1
ATOM 1553 N N . GLU A 1 183 ? -7.843 2.713 18.493 1.00 94.81 183 GLU A N 1
ATOM 1554 C CA . GLU A 1 183 ? -8.227 4.092 18.219 1.00 94.81 183 GLU A CA 1
ATOM 1555 C C . GLU A 1 183 ? -9.459 4.193 17.307 1.00 94.81 183 GLU A C 1
ATOM 1557 O O . GLU A 1 183 ? -10.291 5.086 17.497 1.00 94.81 183 GLU A O 1
ATOM 1562 N N . VAL A 1 184 ? -9.589 3.297 16.324 1.00 94.94 184 VAL A N 1
ATOM 1563 C CA . VAL A 1 184 ? -10.651 3.291 15.302 1.00 94.94 184 VAL A CA 1
ATOM 1564 C C . VAL A 1 184 ? -11.148 1.855 15.049 1.00 94.94 184 VAL A C 1
ATOM 1566 O O . VAL A 1 184 ? -10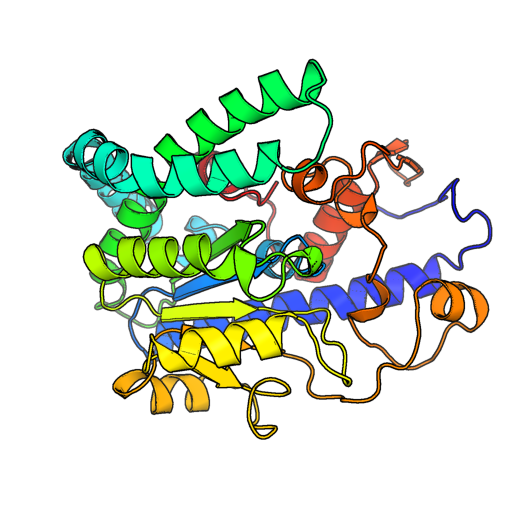.827 1.267 14.008 1.00 94.94 184 VAL A O 1
ATOM 1569 N N . PRO A 1 185 ? -11.924 1.264 15.984 1.00 93.81 185 PRO A N 1
ATOM 1570 C CA . PRO A 1 185 ? -12.319 -0.150 15.942 1.00 93.81 185 PRO A CA 1
ATOM 1571 C C . PRO A 1 185 ? -13.092 -0.562 14.686 1.00 93.81 185 PRO A C 1
ATOM 1573 O O . PRO A 1 185 ? -13.042 -1.717 14.286 1.00 93.81 185 PRO A O 1
ATOM 1576 N N . GLU A 1 186 ? -13.826 0.358 14.063 1.00 92.31 186 GLU A N 1
ATOM 1577 C CA . GLU A 1 186 ? -14.614 0.095 12.854 1.00 92.31 186 GLU A CA 1
ATOM 1578 C C . GLU A 1 186 ? -13.808 0.059 11.549 1.00 92.31 186 GLU A C 1
ATOM 1580 O O . GLU A 1 186 ? -14.392 -0.231 10.506 1.00 92.31 186 GLU A O 1
ATOM 1585 N N . THR A 1 187 ? -12.509 0.369 11.580 1.00 95.69 187 THR A N 1
ATOM 1586 C CA . THR A 1 187 ? -11.670 0.362 10.372 1.00 95.69 187 THR A CA 1
ATOM 1587 C C . THR A 1 187 ? -11.690 -1.020 9.723 1.00 95.69 187 THR A C 1
ATOM 1589 O O . THR A 1 187 ? -11.559 -2.038 10.399 1.00 95.69 187 THR A O 1
ATOM 1592 N N . ILE A 1 188 ? -11.826 -1.064 8.402 1.00 97.19 188 ILE A N 1
ATOM 1593 C CA . ILE A 1 188 ? -11.617 -2.280 7.617 1.00 97.19 188 ILE A CA 1
ATOM 1594 C C . ILE A 1 188 ? -10.221 -2.203 7.022 1.00 97.19 188 ILE A C 1
ATOM 1596 O O . ILE A 1 188 ? -9.856 -1.195 6.417 1.00 97.19 188 ILE A O 1
ATOM 1600 N N . VAL A 1 189 ? -9.444 -3.269 7.173 1.00 97.62 189 VAL A N 1
ATOM 1601 C CA . VAL A 1 189 ? -8.106 -3.352 6.590 1.00 97.62 189 VAL A CA 1
ATOM 1602 C C . VAL A 1 189 ? -8.126 -4.312 5.413 1.00 97.62 189 VAL A C 1
ATOM 1604 O O . VAL A 1 189 ? -8.444 -5.492 5.575 1.00 97.62 189 VAL A O 1
ATOM 1607 N N . LEU A 1 190 ? -7.743 -3.814 4.242 1.00 96.25 190 LEU A N 1
ATOM 1608 C CA . LEU A 1 190 ? -7.521 -4.624 3.047 1.00 96.25 190 LEU A CA 1
ATOM 1609 C C . LEU A 1 190 ? -6.015 -4.720 2.814 1.00 96.25 190 LEU A C 1
ATOM 1611 O O . LEU A 1 190 ? -5.367 -3.736 2.469 1.00 96.25 190 LEU A O 1
ATOM 1615 N N . PHE A 1 191 ? -5.445 -5.893 3.059 1.00 93.12 191 PHE A N 1
ATOM 1616 C CA . PHE A 1 191 ? -4.038 -6.171 2.814 1.00 93.12 191 PHE A CA 1
ATOM 1617 C C . PHE A 1 191 ? -3.900 -6.781 1.425 1.00 93.12 191 PHE A C 1
ATOM 1619 O O . PHE A 1 191 ? -4.290 -7.933 1.218 1.00 93.12 191 PHE A O 1
ATOM 1626 N N . PHE A 1 192 ? -3.350 -6.014 0.492 1.00 88.50 192 PHE A N 1
ATOM 1627 C CA . PHE A 1 192 ? -3.098 -6.482 -0.860 1.00 88.50 192 PHE A CA 1
ATOM 1628 C C . PHE A 1 192 ? -1.738 -7.156 -0.935 1.00 88.50 192 PHE A C 1
ATOM 1630 O O . PHE A 1 192 ? -0.719 -6.619 -0.490 1.00 88.50 192 PHE A O 1
ATOM 1637 N N . ASP A 1 193 ? -1.748 -8.352 -1.508 1.00 79.94 193 ASP A N 1
ATOM 1638 C CA . ASP A 1 193 ? -0.545 -9.019 -1.955 1.00 79.94 193 ASP A CA 1
ATOM 1639 C C . ASP A 1 193 ? -0.674 -9.383 -3.425 1.00 79.94 193 ASP A C 1
ATOM 1641 O O . ASP A 1 193 ? -1.602 -10.079 -3.851 1.00 79.94 193 ASP A O 1
ATOM 1645 N N . GLU A 1 194 ? 0.277 -8.864 -4.181 1.00 71.50 194 GLU A N 1
ATOM 1646 C CA . GLU A 1 194 ? 0.315 -8.974 -5.620 1.00 71.50 194 GLU A CA 1
ATOM 1647 C C . GLU A 1 194 ? 1.259 -10.113 -6.027 1.00 71.50 194 GLU A C 1
ATOM 1649 O O . GLU A 1 194 ? 0.935 -10.830 -6.958 1.00 71.50 194 GLU A O 1
ATOM 1654 N N . THR A 1 195 ? 2.341 -10.416 -5.299 1.00 64.38 195 THR A N 1
ATOM 1655 C CA . THR A 1 195 ? 3.328 -11.444 -5.696 1.00 64.38 195 THR A CA 1
ATOM 1656 C C . THR A 1 195 ? 3.086 -12.808 -5.040 1.00 64.38 195 THR A C 1
ATOM 1658 O O . THR A 1 195 ? 3.904 -13.329 -4.276 1.00 64.38 195 THR A O 1
ATOM 1661 N N . THR A 1 196 ? 1.936 -13.416 -5.314 1.00 59.31 196 THR A N 1
ATOM 1662 C CA . THR A 1 196 ? 1.568 -14.718 -4.746 1.00 59.31 196 THR A CA 1
ATOM 1663 C C . THR A 1 196 ? 2.364 -15.872 -5.361 1.00 59.31 196 THR A C 1
ATOM 1665 O O . THR A 1 196 ? 2.271 -16.158 -6.552 1.00 59.31 196 THR A O 1
ATOM 1668 N N . HIS A 1 197 ? 3.117 -16.603 -4.531 1.00 59.16 197 HIS A N 1
ATOM 1669 C CA . HIS A 1 197 ? 3.700 -17.892 -4.917 1.00 59.16 197 HIS A CA 1
ATOM 1670 C C . HIS A 1 197 ? 2.719 -19.045 -4.636 1.00 59.16 197 HIS A C 1
ATOM 1672 O O . HIS A 1 197 ? 2.239 -19.155 -3.505 1.00 59.16 197 HIS A O 1
ATOM 1678 N N . PRO A 1 198 ? 2.473 -19.963 -5.587 1.00 48.03 198 PRO A N 1
ATOM 1679 C CA . PRO A 1 198 ? 1.539 -21.076 -5.388 1.00 48.03 198 PRO A CA 1
ATOM 1680 C C . PRO A 1 198 ? 1.982 -22.101 -4.330 1.00 48.03 198 PRO A C 1
ATOM 1682 O O . PRO A 1 198 ? 1.139 -22.658 -3.626 1.00 48.03 198 PRO A O 1
ATOM 1685 N N . ASN A 1 199 ? 3.292 -22.299 -4.137 1.00 46.56 199 ASN A N 1
ATOM 1686 C CA . ASN A 1 199 ? 3.835 -23.420 -3.349 1.00 46.56 199 ASN A CA 1
ATOM 1687 C C . ASN A 1 199 ? 4.179 -23.101 -1.882 1.00 46.56 199 ASN A C 1
ATOM 1689 O O . ASN A 1 199 ? 4.852 -23.886 -1.222 1.00 46.56 199 ASN A O 1
ATOM 1693 N N . GLY A 1 200 ? 3.696 -21.981 -1.339 1.00 55.22 200 GLY A N 1
ATOM 1694 C CA . GLY A 1 200 ? 3.864 -21.646 0.082 1.00 55.22 200 GLY A CA 1
ATOM 1695 C C . GLY A 1 200 ? 4.433 -20.248 0.290 1.00 55.22 200 GLY A C 1
ATOM 1696 O O . GLY A 1 200 ? 5.569 -20.111 0.738 1.00 55.22 200 GLY A O 1
ATOM 1697 N N . PRO A 1 201 ? 3.660 -19.195 -0.018 1.00 63.91 201 PRO A N 1
ATOM 1698 C CA . PRO A 1 201 ? 4.144 -17.834 0.110 1.00 63.91 201 PRO A CA 1
ATOM 1699 C C . PRO A 1 201 ? 4.287 -17.538 1.600 1.00 63.91 201 PRO A C 1
ATOM 1701 O O . PRO A 1 201 ? 3.383 -17.846 2.382 1.00 63.91 201 PRO A O 1
ATOM 1704 N N . THR A 1 202 ? 5.394 -16.928 2.017 1.00 67.44 202 THR A N 1
ATOM 1705 C CA . THR A 1 202 ? 5.621 -16.538 3.415 1.00 67.44 202 THR A CA 1
ATOM 1706 C C . THR A 1 202 ? 4.403 -15.845 4.042 1.00 67.44 202 THR A C 1
ATOM 1708 O O . THR A 1 202 ? 4.114 -16.032 5.225 1.00 67.44 202 THR A O 1
ATOM 1711 N N . LEU A 1 203 ? 3.624 -15.116 3.237 1.00 75.94 203 LEU A N 1
ATOM 1712 C CA . LEU A 1 203 ? 2.386 -14.490 3.674 1.00 75.94 203 LEU A CA 1
ATOM 1713 C C . LEU A 1 203 ? 1.308 -15.491 4.128 1.00 75.94 203 LEU A C 1
ATOM 1715 O O . LEU A 1 203 ? 0.654 -15.249 5.135 1.00 75.94 203 LEU A O 1
ATOM 1719 N N . LYS A 1 204 ? 1.149 -16.655 3.485 1.00 77.38 204 LYS A N 1
ATOM 1720 C CA . LYS A 1 204 ? 0.196 -17.698 3.918 1.00 77.38 204 LYS A CA 1
ATOM 1721 C C . LYS A 1 204 ? 0.582 -18.293 5.274 1.00 77.38 204 LYS A C 1
ATOM 1723 O O . LYS A 1 204 ? -0.292 -18.521 6.115 1.00 77.38 204 LYS A O 1
ATOM 1728 N N . LEU A 1 205 ? 1.879 -18.491 5.519 1.00 76.25 205 LEU A N 1
ATOM 1729 C CA . LEU A 1 205 ? 2.392 -18.903 6.833 1.00 76.25 205 LEU A CA 1
ATOM 1730 C C . LEU A 1 205 ? 2.171 -17.805 7.882 1.00 76.25 205 LEU A C 1
ATOM 1732 O O . LEU A 1 205 ? 1.737 -18.097 9.002 1.00 76.25 205 LEU A O 1
ATOM 1736 N N . ALA A 1 206 ? 2.389 -16.543 7.505 1.00 78.88 206 ALA A N 1
ATOM 1737 C CA . ALA A 1 206 ? 2.144 -15.403 8.376 1.00 78.88 206 ALA A CA 1
ATOM 1738 C C . ALA A 1 206 ? 0.661 -15.266 8.747 1.00 78.88 206 ALA A C 1
ATOM 1740 O O . ALA A 1 206 ? 0.339 -15.156 9.927 1.00 78.88 206 ALA A O 1
ATOM 1741 N N . ILE A 1 207 ? -0.251 -15.385 7.777 1.00 81.31 207 ILE A N 1
ATOM 1742 C CA . ILE A 1 207 ? -1.705 -15.400 7.992 1.00 81.31 207 ILE A CA 1
ATOM 1743 C C . ILE A 1 207 ? -2.107 -16.559 8.906 1.00 81.31 207 ILE A C 1
ATOM 1745 O O . ILE A 1 207 ? -2.910 -16.375 9.817 1.00 81.31 207 ILE A O 1
ATOM 1749 N N . THR A 1 208 ? -1.559 -17.756 8.682 1.00 82.94 208 THR A N 1
ATOM 1750 C CA . THR A 1 208 ? -1.864 -18.937 9.506 1.00 82.94 208 THR A CA 1
ATOM 1751 C C . THR A 1 208 ? -1.444 -18.720 10.955 1.00 82.94 208 THR A C 1
ATOM 1753 O O . THR A 1 208 ? -2.195 -19.041 11.871 1.00 82.94 208 THR A O 1
ATOM 1756 N N . THR A 1 209 ? -0.271 -18.126 11.167 1.00 83.81 209 THR A N 1
ATOM 1757 C CA . THR A 1 209 ? 0.227 -17.793 12.505 1.00 83.81 209 THR A CA 1
ATOM 1758 C C . THR A 1 209 ? -0.616 -16.695 13.150 1.00 83.81 209 THR A C 1
ATOM 1760 O O . THR A 1 209 ? -1.035 -16.839 14.291 1.00 83.81 209 THR A O 1
ATOM 1763 N N . LEU A 1 210 ? -0.943 -15.638 12.403 1.00 84.69 210 LEU A N 1
ATOM 1764 C CA . LEU A 1 210 ? -1.809 -14.549 12.853 1.00 84.69 210 LEU A CA 1
ATOM 1765 C C . LEU A 1 210 ? -3.190 -15.042 13.298 1.00 84.69 210 LEU A C 1
ATOM 1767 O O . LEU A 1 210 ? -3.680 -14.606 14.333 1.00 84.69 210 LEU A O 1
ATOM 1771 N N . LYS A 1 211 ? -3.796 -15.978 12.560 1.00 85.75 211 LYS A N 1
ATOM 1772 C CA . LYS A 1 211 ? -5.124 -16.534 12.868 1.00 85.75 211 LYS A CA 1
ATOM 1773 C C . LYS A 1 211 ? -5.183 -17.335 14.168 1.00 85.75 211 LYS A C 1
ATOM 1775 O O . LYS A 1 211 ? -6.278 -17.494 14.700 1.00 85.75 211 LYS A O 1
ATOM 1780 N N . LYS A 1 212 ? -4.048 -17.830 14.679 1.00 84.69 212 LYS A N 1
ATOM 1781 C CA . LYS A 1 212 ? -4.002 -18.487 15.997 1.00 84.69 212 LYS A CA 1
ATOM 1782 C C . LYS A 1 212 ? -4.334 -17.505 17.121 1.00 84.69 212 LYS A C 1
ATOM 1784 O O . LYS A 1 212 ? -5.002 -17.885 18.072 1.00 84.69 212 LYS A O 1
ATOM 1789 N N . ASP A 1 213 ? -3.936 -16.245 16.951 1.00 83.00 213 ASP A N 1
ATOM 1790 C CA . ASP A 1 213 ? -4.062 -15.211 17.983 1.00 83.00 213 ASP A CA 1
ATOM 1791 C C . ASP A 1 213 ? -5.156 -14.179 17.664 1.00 83.00 213 ASP A C 1
ATOM 1793 O O . ASP A 1 213 ? -5.642 -13.483 18.552 1.00 83.00 213 ASP A O 1
ATOM 1797 N N . ILE A 1 214 ? -5.538 -14.049 16.389 1.00 85.25 214 ILE A N 1
ATOM 1798 C CA . ILE A 1 214 ? -6.438 -13.008 15.894 1.00 85.25 214 ILE A CA 1
ATOM 1799 C C . ILE A 1 214 ? -7.527 -13.629 15.013 1.00 85.25 214 ILE A C 1
ATOM 1801 O O .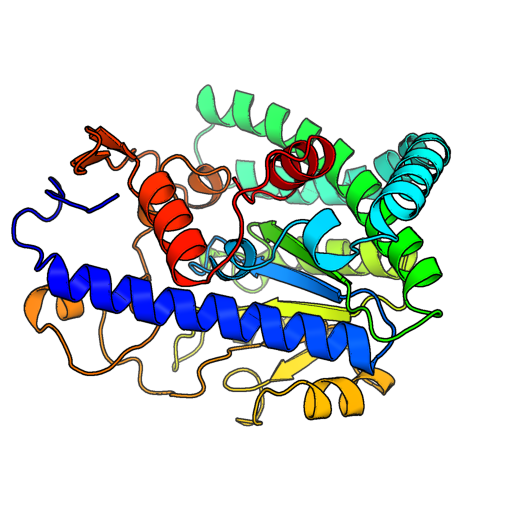 ILE A 1 214 ? -7.347 -13.869 13.817 1.00 85.25 214 ILE A O 1
ATOM 1805 N N . GLN A 1 215 ? -8.699 -13.849 15.608 1.00 87.88 215 GLN A N 1
ATOM 1806 C CA . GLN A 1 215 ? -9.814 -14.545 14.955 1.00 87.88 215 GLN A CA 1
ATOM 1807 C C . GLN A 1 215 ? -10.537 -13.710 13.882 1.00 87.88 215 GLN A C 1
ATOM 1809 O O . GLN A 1 215 ? -11.174 -14.277 12.994 1.00 87.88 215 GLN A O 1
ATOM 1814 N N . TRP A 1 216 ? -10.403 -12.378 13.909 1.00 91.69 216 TRP A N 1
ATOM 1815 C CA . TRP A 1 216 ? -11.028 -11.456 12.949 1.00 91.69 216 TRP A CA 1
ATOM 1816 C C . TRP A 1 216 ? -10.197 -11.222 11.669 1.00 91.69 216 TRP A C 1
ATOM 1818 O O . TRP A 1 216 ? -10.461 -10.281 10.917 1.00 91.69 216 TRP A O 1
ATOM 1828 N N . ILE A 1 217 ? -9.224 -12.097 11.376 1.00 92.38 217 ILE A N 1
ATOM 1829 C CA . ILE A 1 217 ? -8.454 -12.114 10.119 1.00 92.38 217 ILE A CA 1
ATOM 1830 C C . ILE A 1 217 ? -9.013 -13.157 9.140 1.00 92.38 217 ILE A C 1
ATOM 1832 O O . ILE A 1 217 ? -9.144 -14.342 9.460 1.00 92.38 217 ILE A O 1
ATOM 1836 N N . LYS A 1 218 ? -9.236 -12.747 7.888 1.00 91.50 218 LYS A N 1
ATOM 1837 C CA . LYS A 1 218 ? -9.649 -13.613 6.776 1.00 91.50 218 LYS A CA 1
ATOM 1838 C C . LYS A 1 218 ? -8.659 -13.505 5.615 1.00 91.50 218 LYS A C 1
ATOM 1840 O O . LYS A 1 218 ? -8.156 -12.435 5.312 1.00 91.50 218 LYS A O 1
ATOM 1845 N N . GLY A 1 219 ? -8.378 -14.636 4.971 1.00 89.44 219 GLY A N 1
ATOM 1846 C CA . GLY A 1 219 ? -7.725 -14.666 3.659 1.00 89.44 219 GLY A CA 1
ATOM 1847 C 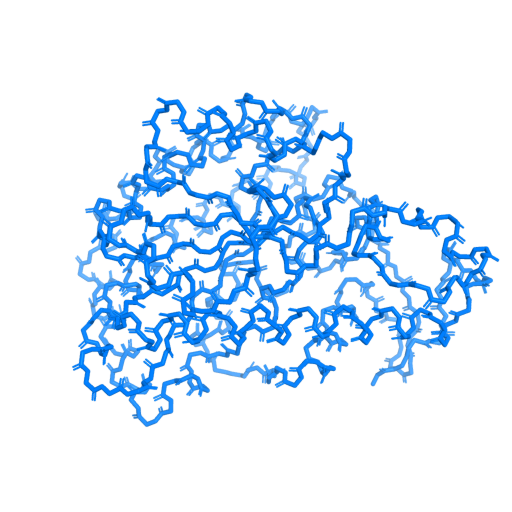C . GLY A 1 219 ? -8.777 -14.954 2.593 1.00 89.44 219 GLY A C 1
ATOM 1848 O O . GLY A 1 219 ? -9.683 -15.746 2.869 1.00 89.44 219 GLY A O 1
ATOM 1849 N N . LEU A 1 220 ? -8.667 -14.309 1.434 1.00 88.00 220 LEU A N 1
ATOM 1850 C CA . LEU A 1 220 ? -9.539 -14.476 0.267 1.00 88.00 220 LEU A CA 1
ATOM 1851 C C . LEU A 1 220 ? -8.704 -14.810 -0.981 1.00 88.00 220 LEU A C 1
ATOM 1853 O O . LEU A 1 220 ? -7.482 -14.630 -0.980 1.00 88.00 220 LEU A O 1
ATOM 1857 N N . GLY A 1 221 ? -9.342 -15.336 -2.031 1.00 83.06 221 GLY A N 1
ATOM 1858 C CA . GLY A 1 221 ? -8.641 -15.817 -3.223 1.00 83.06 221 GLY A CA 1
ATOM 1859 C C . GLY A 1 221 ? -7.660 -16.941 -2.877 1.00 83.06 221 GLY A C 1
ATOM 1860 O O . GLY A 1 221 ? -8.005 -17.887 -2.160 1.00 83.06 221 GLY A O 1
ATOM 1861 N N . VAL A 1 222 ? -6.408 -16.816 -3.324 1.00 77.69 222 VAL A N 1
ATOM 1862 C CA . VAL A 1 222 ? -5.342 -17.810 -3.073 1.00 77.69 222 VAL A CA 1
ATOM 1863 C C . VAL A 1 222 ? -4.974 -17.969 -1.586 1.00 77.69 222 VAL A C 1
ATOM 1865 O O . VAL A 1 222 ? -4.412 -18.993 -1.189 1.00 77.69 222 VAL A O 1
ATOM 1868 N N . TYR A 1 223 ? -5.325 -16.988 -0.743 1.00 79.88 223 TYR A N 1
ATOM 1869 C CA . TYR A 1 223 ? -5.137 -17.034 0.714 1.00 79.88 223 TYR A CA 1
ATOM 1870 C C . TYR A 1 223 ? -6.290 -17.689 1.476 1.00 79.88 223 TYR A C 1
ATOM 1872 O O . TYR A 1 223 ? -6.173 -17.953 2.680 1.00 79.88 223 TYR A O 1
ATOM 1880 N N . GLY A 1 224 ? -7.407 -17.923 0.795 1.00 80.38 224 GLY A N 1
ATOM 1881 C CA . GLY A 1 224 ? -8.582 -18.588 1.331 1.00 80.38 224 GLY A CA 1
ATOM 1882 C C . GLY A 1 224 ? -8.750 -19.996 0.765 1.00 80.38 224 GLY A C 1
ATOM 1883 O O . GLY A 1 224 ? -7.790 -20.747 0.597 1.00 80.38 224 GLY A O 1
ATOM 1884 N N . LYS A 1 225 ? -10.000 -20.360 0.496 1.00 80.06 225 LYS A N 1
ATOM 1885 C CA . LYS A 1 225 ? -10.413 -21.591 -0.187 1.00 80.06 225 LYS A CA 1
ATOM 1886 C C . LYS A 1 225 ? -10.577 -21.386 -1.703 1.00 80.06 225 LYS A C 1
ATOM 1888 O O . LYS A 1 225 ? -11.196 -22.219 -2.354 1.00 80.06 225 LYS A O 1
ATOM 1893 N N . GLY A 1 226 ? -10.034 -20.298 -2.258 1.00 74.62 226 GLY A N 1
ATOM 1894 C CA . GLY A 1 226 ? -10.264 -19.891 -3.646 1.00 74.62 226 GLY A CA 1
ATOM 1895 C C . GLY A 1 226 ? -11.544 -19.076 -3.834 1.00 74.62 226 GLY A C 1
ATOM 1896 O O . GLY A 1 226 ? -12.101 -19.083 -4.924 1.00 74.62 226 GLY A O 1
ATOM 1897 N N . GLU A 1 227 ? -12.041 -18.410 -2.784 1.00 80.88 227 GLU A N 1
ATOM 1898 C CA . GLU A 1 227 ? -13.233 -17.564 -2.885 1.00 80.88 227 GLU A CA 1
ATOM 1899 C C . GLU A 1 227 ? -13.011 -16.400 -3.862 1.00 80.88 227 GLU A C 1
ATOM 1901 O O . GLU A 1 227 ? -11.941 -15.784 -3.866 1.00 80.88 227 GLU A O 1
ATOM 1906 N N . THR A 1 228 ? -14.049 -16.047 -4.625 1.00 78.88 228 THR A N 1
ATOM 1907 C CA . THR A 1 228 ? -14.066 -14.833 -5.448 1.00 78.88 228 THR A CA 1
ATOM 1908 C C . THR A 1 228 ? -13.866 -13.598 -4.574 1.00 78.88 228 THR A C 1
ATOM 1910 O O . THR A 1 228 ? -14.534 -13.420 -3.553 1.00 78.88 228 THR A O 1
ATOM 1913 N N . VAL A 1 229 ? -12.954 -12.721 -4.986 1.00 87.06 229 VAL A N 1
ATOM 1914 C CA . VAL A 1 229 ? -12.705 -11.452 -4.304 1.00 87.06 229 VAL A CA 1
ATOM 1915 C C . VAL A 1 229 ? -13.594 -10.376 -4.921 1.00 87.06 229 VAL A C 1
ATOM 1917 O O . VAL A 1 229 ? -13.333 -9.908 -6.024 1.00 87.06 229 VAL A O 1
ATOM 1920 N N . ASN A 1 230 ? -14.642 -9.972 -4.205 1.00 92.00 230 ASN A N 1
ATOM 1921 C CA . ASN A 1 230 ? -15.470 -8.817 -4.551 1.00 92.00 230 ASN A CA 1
ATOM 1922 C C . ASN A 1 230 ? -15.979 -8.101 -3.288 1.00 92.00 230 ASN A C 1
ATOM 1924 O O . ASN A 1 230 ? -15.903 -8.632 -2.173 1.00 92.00 230 ASN A O 1
ATOM 1928 N N . SER A 1 231 ? -16.474 -6.878 -3.470 1.00 93.88 231 SER A N 1
ATOM 1929 C CA . SER A 1 231 ? -16.905 -5.992 -2.388 1.00 93.88 231 SER A CA 1
ATOM 1930 C C . SER A 1 231 ? -18.080 -6.572 -1.600 1.00 93.88 231 SER A C 1
ATOM 1932 O O . SER A 1 231 ? -18.030 -6.591 -0.373 1.00 93.88 231 SER A O 1
ATOM 1934 N N . GLU A 1 232 ? -19.082 -7.148 -2.267 1.00 93.25 232 GLU A N 1
ATOM 1935 C CA . GLU A 1 232 ? -20.230 -7.795 -1.614 1.00 93.25 232 GLU A CA 1
ATOM 1936 C C . GLU A 1 232 ? -19.819 -8.929 -0.667 1.00 93.25 232 GLU A C 1
ATOM 1938 O O . GLU A 1 232 ? -20.332 -9.041 0.449 1.00 93.25 232 GLU A O 1
ATOM 1943 N N . THR A 1 233 ? -18.878 -9.773 -1.100 1.00 92.81 233 THR A N 1
ATOM 1944 C CA . THR A 1 233 ? -18.362 -10.888 -0.298 1.00 92.81 233 THR A CA 1
ATOM 1945 C C . THR A 1 233 ? -17.643 -10.365 0.936 1.00 92.81 233 THR A C 1
ATOM 1947 O O . THR A 1 233 ? -17.879 -10.858 2.038 1.00 92.81 233 THR A O 1
ATOM 1950 N N . ILE A 1 234 ? -16.801 -9.339 0.779 1.00 95.19 234 ILE A N 1
ATOM 1951 C CA . ILE A 1 234 ? -16.117 -8.706 1.910 1.00 95.19 234 ILE A CA 1
ATOM 1952 C C . ILE A 1 234 ? -17.143 -8.107 2.873 1.00 95.19 234 ILE A C 1
ATOM 1954 O O . ILE A 1 234 ? -17.077 -8.387 4.068 1.00 95.19 234 ILE A O 1
ATOM 1958 N N . VAL A 1 235 ? -18.131 -7.362 2.371 1.00 94.62 235 VAL A N 1
ATOM 1959 C CA . VAL A 1 235 ? -19.152 -6.698 3.194 1.00 94.62 235 VAL A CA 1
ATOM 1960 C C . VAL A 1 235 ? -19.963 -7.698 4.016 1.00 94.62 235 VAL A C 1
ATOM 1962 O O . VAL A 1 235 ? -20.134 -7.503 5.219 1.00 94.62 235 VAL A O 1
ATOM 1965 N N . LYS A 1 236 ? -20.372 -8.823 3.416 1.00 94.94 236 LYS A N 1
ATOM 1966 C CA . LYS A 1 236 ? -21.054 -9.925 4.121 1.00 94.94 236 LYS A CA 1
ATOM 1967 C C . LYS A 1 236 ? -20.202 -10.542 5.238 1.00 94.94 236 LYS A C 1
ATOM 1969 O O . LYS A 1 236 ? -20.745 -11.082 6.198 1.00 94.94 236 LYS A O 1
ATOM 1974 N N . LEU A 1 237 ? -18.876 -10.469 5.128 1.00 95.44 237 LEU A N 1
ATOM 1975 C CA . LEU A 1 237 ? -17.925 -11.036 6.086 1.00 95.44 237 LEU A CA 1
ATOM 1976 C C . LEU A 1 237 ? -17.513 -10.061 7.205 1.00 95.44 237 LEU A C 1
ATOM 1978 O O . LEU A 1 237 ? -17.004 -10.520 8.231 1.00 95.44 237 LEU A O 1
ATOM 1982 N N . ILE A 1 238 ? -17.767 -8.754 7.058 1.00 94.94 238 ILE A N 1
ATOM 1983 C CA . ILE A 1 238 ? -17.427 -7.711 8.048 1.00 94.94 238 ILE A CA 1
ATOM 1984 C C . ILE A 1 238 ? -17.941 -7.991 9.473 1.00 94.94 238 ILE A C 1
ATOM 1986 O O . ILE A 1 238 ? -17.222 -7.668 10.422 1.00 94.94 238 ILE A O 1
ATOM 1990 N N . PRO A 1 239 ? -19.134 -8.585 9.694 1.00 94.31 239 PRO A N 1
ATOM 1991 C CA . PRO A 1 239 ? -19.591 -8.891 11.052 1.00 94.31 239 PRO A CA 1
ATOM 1992 C C . PRO A 1 239 ? -18.649 -9.820 11.830 1.00 94.31 239 PRO A C 1
ATOM 1994 O O . PRO A 1 239 ? -18.643 -9.796 13.056 1.00 94.31 239 PRO A O 1
ATOM 1997 N N . LYS A 1 240 ? -17.849 -10.633 11.126 1.00 94.25 240 LYS A N 1
ATOM 1998 C CA . LYS A 1 240 ? -16.924 -11.608 11.719 1.00 94.25 240 LYS A CA 1
ATOM 1999 C C . LYS A 1 240 ? -15.450 -11.239 11.539 1.00 94.25 240 LYS A C 1
ATOM 2001 O O . LYS A 1 240 ? -14.615 -11.653 12.340 1.00 94.25 240 LYS A O 1
ATOM 2006 N N . TYR A 1 241 ? -15.118 -10.500 10.486 1.00 95.62 241 TYR A N 1
ATOM 2007 C CA . TYR A 1 241 ? -13.742 -10.226 10.089 1.00 95.62 241 TYR A CA 1
ATOM 2008 C C . TYR A 1 241 ? -13.522 -8.733 9.851 1.00 95.62 241 TYR A C 1
ATOM 2010 O O . TYR A 1 241 ? -14.371 -8.053 9.290 1.00 95.62 241 TYR A O 1
ATOM 2018 N N . GLN A 1 242 ? -12.358 -8.227 10.251 1.00 94.31 242 GLN A N 1
ATOM 2019 C CA . GLN A 1 242 ? -11.976 -6.817 10.083 1.00 94.31 242 GLN A CA 1
ATOM 2020 C C . GLN A 1 242 ? -10.756 -6.637 9.180 1.00 94.31 242 GLN A C 1
ATOM 2022 O O . GLN A 1 242 ? -10.550 -5.562 8.621 1.00 94.31 242 GLN A O 1
ATOM 2027 N N . VAL A 1 243 ? -9.953 -7.691 9.025 1.00 96.06 243 VAL A N 1
ATOM 2028 C CA . VAL A 1 243 ? -8.734 -7.670 8.217 1.00 96.06 243 VAL A CA 1
ATOM 2029 C C . VAL A 1 243 ? -8.806 -8.755 7.160 1.00 96.06 243 VAL A C 1
ATOM 2031 O O . VAL A 1 243 ? -8.971 -9.935 7.479 1.00 96.06 243 VAL A O 1
ATOM 2034 N N . PHE A 1 244 ? -8.646 -8.345 5.908 1.00 94.31 244 PHE A N 1
ATOM 2035 C CA . PHE A 1 244 ? -8.744 -9.204 4.739 1.00 94.31 244 PHE A CA 1
ATOM 2036 C C . PHE A 1 244 ? -7.413 -9.218 3.995 1.00 94.31 244 PHE A C 1
ATOM 2038 O O . PHE A 1 244 ? -6.980 -8.194 3.480 1.00 94.31 244 PHE A O 1
ATOM 2045 N N . PHE A 1 245 ? -6.778 -10.385 3.925 1.00 91.12 245 PHE A N 1
ATOM 2046 C CA . PHE A 1 245 ? -5.646 -10.633 3.037 1.00 91.12 245 PHE A CA 1
ATOM 2047 C C . PHE A 1 245 ? -6.168 -11.050 1.671 1.00 91.12 245 PHE A C 1
ATOM 2049 O O . PHE A 1 245 ? -6.902 -12.037 1.559 1.00 91.12 245 PHE A O 1
ATOM 2056 N N . ILE A 1 246 ? -5.808 -10.279 0.653 1.00 88.25 246 ILE A N 1
ATOM 2057 C CA . ILE A 1 246 ? -6.411 -10.332 -0.669 1.00 88.25 246 ILE A CA 1
ATOM 2058 C C . ILE A 1 246 ? -5.318 -10.502 -1.714 1.00 88.25 246 ILE A C 1
ATOM 2060 O O . ILE A 1 246 ? -4.345 -9.754 -1.739 1.00 88.25 246 ILE A O 1
ATOM 2064 N N . SER A 1 247 ? -5.543 -11.456 -2.610 1.00 81.88 247 SER A N 1
ATOM 2065 C CA . SER A 1 247 ? -4.922 -11.472 -3.927 1.00 81.88 247 SER A CA 1
ATOM 2066 C C . SER A 1 247 ? -6.028 -11.288 -4.953 1.00 81.88 247 SER A C 1
ATOM 2068 O O . SER A 1 247 ? -7.013 -12.029 -4.937 1.00 81.88 247 SER A O 1
ATOM 2070 N N . LEU A 1 248 ? -5.900 -10.257 -5.785 1.00 77.94 248 LEU A N 1
ATOM 2071 C CA . LEU A 1 248 ? -6.908 -9.908 -6.788 1.00 77.94 248 LEU A CA 1
ATOM 2072 C C . LEU A 1 248 ? -6.881 -10.844 -7.995 1.00 77.94 248 LEU A C 1
ATOM 2074 O O . LEU A 1 248 ? -7.872 -10.931 -8.713 1.00 77.94 248 LEU A O 1
ATOM 2078 N N . LEU A 1 249 ? -5.768 -11.546 -8.207 1.00 69.88 249 LEU A N 1
ATOM 2079 C CA . LEU A 1 249 ? -5.608 -12.491 -9.299 1.00 69.88 249 LEU A CA 1
ATOM 2080 C C . LEU A 1 249 ? -5.619 -13.908 -8.723 1.00 69.88 249 LEU A C 1
ATOM 2082 O O . LEU A 1 249 ? -4.829 -14.265 -7.855 1.00 69.88 249 LEU A O 1
ATOM 2086 N N . SER A 1 250 ? -6.603 -14.690 -9.161 1.00 56.00 250 SER A N 1
ATOM 2087 C CA . SER A 1 250 ? -6.897 -16.033 -8.653 1.00 56.00 250 SER A CA 1
ATOM 2088 C C . SER A 1 250 ? -6.144 -17.146 -9.375 1.00 56.00 250 SER A C 1
ATOM 2090 O O . SER A 1 250 ? -6.222 -18.296 -8.933 1.00 56.00 250 SER A O 1
ATOM 2092 N N . ASP A 1 251 ? -5.455 -16.828 -10.474 1.00 59.19 251 ASP A N 1
ATOM 2093 C CA . ASP A 1 251 ? -4.737 -17.822 -11.265 1.00 59.19 251 ASP A CA 1
ATOM 2094 C C . ASP A 1 251 ? -3.552 -18.362 -10.467 1.00 59.19 251 ASP A C 1
ATOM 2096 O O . ASP A 1 251 ? -2.685 -17.628 -9.997 1.00 59.19 251 ASP A O 1
ATOM 2100 N N . LYS A 1 252 ? -3.580 -19.678 -10.245 1.00 53.09 252 LYS A N 1
ATOM 2101 C CA . LYS A 1 252 ? -2.632 -20.397 -9.385 1.00 53.09 252 LYS A CA 1
ATOM 2102 C C . LYS A 1 252 ? -1.339 -20.758 -10.107 1.00 53.09 252 LYS A C 1
ATOM 2104 O O . LYS A 1 252 ? -0.373 -21.141 -9.450 1.00 53.09 252 LYS A O 1
ATOM 2109 N N . ASP A 1 253 ? -1.313 -20.650 -11.426 1.00 57.69 253 ASP A N 1
ATOM 2110 C CA . ASP A 1 253 ? -0.147 -21.016 -12.208 1.00 57.69 253 ASP A CA 1
ATOM 2111 C C . ASP A 1 253 ? 0.790 -19.817 -12.258 1.00 57.69 253 ASP A C 1
ATOM 2113 O O . ASP A 1 253 ? 0.496 -18.817 -12.907 1.00 57.69 253 ASP A O 1
ATOM 2117 N N . ARG A 1 254 ? 1.914 -19.910 -11.533 1.00 63.22 254 ARG A N 1
ATOM 2118 C CA . ARG A 1 254 ? 3.027 -18.961 -11.649 1.00 63.22 254 ARG A CA 1
ATOM 2119 C C . ARG A 1 254 ? 3.681 -19.240 -12.990 1.00 63.22 254 ARG A C 1
ATOM 2121 O O . ARG A 1 254 ? 4.416 -20.223 -13.079 1.00 63.22 254 ARG A O 1
ATOM 2128 N N . PRO A 1 255 ? 3.441 -18.437 -14.027 1.00 63.03 255 PRO A N 1
ATOM 2129 C CA . PRO A 1 255 ? 3.740 -18.929 -15.339 1.00 63.03 255 PRO A CA 1
ATOM 2130 C C . PRO A 1 255 ? 5.208 -18.620 -15.670 1.00 63.03 255 PRO A C 1
ATOM 2132 O O . PRO A 1 255 ? 5.835 -19.468 -16.287 1.00 63.03 255 PRO A O 1
ATOM 2135 N N . TYR A 1 256 ? 5.805 -17.510 -15.186 1.00 72.94 256 TYR A N 1
ATOM 2136 C CA . TYR A 1 256 ? 7.167 -17.105 -15.575 1.00 72.94 256 TYR A CA 1
ATOM 2137 C C . TYR A 1 256 ? 7.864 -16.173 -14.553 1.00 72.94 256 TYR A C 1
ATOM 2139 O O . TYR A 1 256 ? 7.245 -15.274 -13.983 1.00 72.94 256 TYR A O 1
ATOM 2147 N N . SER A 1 257 ? 9.165 -16.367 -14.333 1.00 76.31 257 SER A N 1
ATOM 2148 C CA . SER A 1 257 ? 10.101 -15.440 -13.671 1.00 76.31 257 SER A CA 1
ATOM 2149 C C . SER A 1 257 ? 10.470 -14.257 -14.577 1.00 76.31 257 SER A C 1
ATOM 2151 O O . SER A 1 257 ? 10.285 -14.330 -15.790 1.00 76.31 257 SER A O 1
ATOM 2153 N N . TRP A 1 258 ? 11.061 -13.180 -14.035 1.00 82.56 258 TRP A N 1
ATOM 2154 C CA . TRP A 1 258 ? 11.525 -12.049 -14.862 1.00 82.56 258 TRP A CA 1
ATOM 2155 C C . TRP A 1 258 ? 12.446 -12.479 -16.015 1.00 82.56 258 TRP A C 1
ATOM 2157 O O . TRP A 1 258 ? 12.332 -11.972 -17.130 1.00 82.56 258 TRP A O 1
ATOM 2167 N N . TRP A 1 259 ? 13.337 -13.443 -15.765 1.00 82.88 259 TRP A N 1
ATOM 2168 C CA . TRP A 1 259 ? 14.241 -13.961 -16.790 1.00 82.88 259 TRP A CA 1
ATOM 2169 C C . TRP A 1 259 ? 13.477 -14.639 -17.935 1.00 82.88 259 TRP A C 1
ATOM 2171 O O . TRP A 1 259 ? 13.740 -14.348 -19.099 1.00 82.88 259 TRP A O 1
ATOM 2181 N N . GLU A 1 260 ? 12.493 -15.481 -17.611 1.00 82.88 260 GLU A N 1
ATOM 2182 C CA . GLU A 1 260 ? 11.642 -16.156 -18.600 1.00 82.88 260 GLU A CA 1
ATOM 2183 C C . GLU A 1 260 ? 10.776 -15.156 -19.374 1.00 82.88 260 GLU A C 1
ATOM 2185 O O . GLU A 1 260 ? 10.609 -15.274 -20.583 1.00 82.88 260 GLU A O 1
ATOM 2190 N N . ILE A 1 261 ? 10.277 -14.124 -18.699 1.00 82.69 261 ILE A N 1
ATOM 2191 C CA . ILE A 1 261 ? 9.460 -13.062 -19.295 1.00 82.69 261 ILE A CA 1
ATOM 2192 C C . ILE A 1 261 ? 10.252 -12.255 -20.317 1.00 82.69 261 ILE A C 1
ATOM 2194 O O . ILE A 1 261 ? 9.744 -11.975 -21.402 1.00 82.69 261 ILE A O 1
ATOM 2198 N N . ARG A 1 262 ? 11.509 -11.932 -19.999 1.00 84.62 262 ARG A N 1
ATOM 2199 C CA . ARG A 1 262 ? 12.415 -11.220 -20.905 1.00 84.62 262 ARG A CA 1
ATOM 2200 C C . ARG A 1 262 ? 12.790 -12.049 -22.135 1.00 84.62 262 ARG A C 1
ATOM 2202 O O . ARG A 1 262 ? 13.046 -11.472 -23.182 1.00 84.62 262 ARG A O 1
ATOM 2209 N N . LEU A 1 263 ? 12.862 -13.375 -22.014 1.00 84.50 263 LEU A N 1
ATOM 2210 C CA . LEU A 1 263 ? 13.282 -14.244 -23.118 1.00 84.50 263 LEU A CA 1
ATOM 2211 C C . LEU A 1 263 ? 12.129 -14.709 -24.004 1.00 84.50 263 LEU A C 1
ATOM 2213 O O . LEU A 1 263 ? 12.283 -14.763 -25.221 1.00 84.50 263 LEU A O 1
ATOM 2217 N N . TYR A 1 264 ? 10.999 -15.071 -23.402 1.00 84.44 264 TYR A N 1
ATOM 2218 C CA . TYR A 1 264 ? 9.932 -15.789 -24.098 1.00 84.44 264 TYR A CA 1
ATOM 2219 C C . TYR A 1 264 ? 8.711 -14.931 -24.417 1.00 84.44 264 TYR A C 1
ATOM 2221 O O . TYR A 1 264 ? 7.875 -15.370 -25.203 1.00 84.44 264 TYR A O 1
ATOM 2229 N N . TYR A 1 265 ? 8.590 -13.737 -23.826 1.00 84.25 265 TYR A N 1
ATOM 2230 C CA . TYR A 1 265 ? 7.457 -12.826 -24.034 1.00 84.25 265 TYR A CA 1
ATOM 2231 C C . TYR A 1 265 ? 6.093 -13.540 -23.969 1.00 84.25 265 TYR A C 1
ATOM 2233 O O . TYR A 1 265 ? 5.312 -13.516 -24.926 1.00 84.25 265 TYR A O 1
ATOM 2241 N N . PRO A 1 266 ? 5.813 -14.252 -22.866 1.00 83.44 266 PRO A N 1
ATOM 2242 C CA . PRO A 1 266 ? 4.634 -15.093 -22.765 1.00 83.44 266 PRO A CA 1
ATOM 2243 C C . PRO A 1 266 ? 3.341 -14.286 -22.912 1.00 83.44 266 PRO A C 1
ATOM 2245 O O . PRO A 1 266 ? 3.230 -13.159 -22.432 1.00 83.44 266 PRO A O 1
ATOM 2248 N N . LYS A 1 267 ? 2.323 -14.907 -23.519 1.00 78.19 267 LYS A N 1
ATOM 2249 C CA . LYS A 1 267 ? 0.997 -14.292 -23.723 1.00 78.19 267 LYS A CA 1
ATOM 2250 C C . LYS A 1 267 ? 0.189 -14.116 -22.424 1.00 78.19 267 LYS A C 1
ATOM 2252 O O . LYS A 1 267 ? -0.794 -13.381 -22.420 1.00 78.19 267 LYS A O 1
ATOM 2257 N N . GLY A 1 268 ? 0.563 -14.814 -21.349 1.00 77.81 268 GLY A N 1
ATOM 2258 C CA . GLY A 1 268 ? -0.098 -14.748 -20.043 1.00 77.81 268 GLY A CA 1
ATOM 2259 C C . GLY A 1 268 ? 0.465 -13.644 -19.147 1.00 77.81 268 GLY A C 1
ATOM 2260 O O . GLY A 1 268 ? 1.627 -13.267 -19.268 1.00 77.81 268 GLY A O 1
ATOM 2261 N N . TYR A 1 269 ? -0.354 -13.156 -18.214 1.00 80.94 269 TYR A N 1
ATOM 2262 C CA . TYR A 1 269 ? 0.048 -12.161 -17.222 1.00 80.94 269 TYR A CA 1
ATOM 2263 C C . TYR A 1 269 ? -0.027 -12.742 -15.814 1.00 80.94 269 TYR A C 1
ATOM 2265 O O . TYR A 1 269 ? -1.055 -13.294 -15.429 1.00 80.94 269 TYR A O 1
ATOM 2273 N N . HIS A 1 270 ? 1.034 -12.568 -15.029 1.00 81.31 270 HIS A N 1
ATOM 2274 C CA . HIS A 1 270 ? 1.011 -12.890 -13.609 1.00 81.31 270 HIS A CA 1
ATOM 2275 C C . HIS A 1 270 ? 1.908 -11.922 -12.824 1.00 81.31 270 HIS A C 1
ATOM 2277 O O . HIS A 1 270 ? 3.091 -11.814 -13.150 1.00 81.31 270 HIS A O 1
ATOM 2283 N N . PRO A 1 271 ? 1.408 -11.276 -11.757 1.00 80.25 271 PRO A N 1
ATOM 2284 C CA . PRO A 1 271 ? 2.120 -10.284 -10.943 1.00 80.25 271 PRO A CA 1
ATOM 2285 C C . PRO A 1 271 ? 3.542 -10.633 -10.502 1.00 80.25 271 PRO A C 1
ATOM 2287 O O . PRO A 1 271 ? 4.386 -9.744 -10.388 1.00 80.25 271 PRO A O 1
ATOM 2290 N N . ALA A 1 272 ? 3.792 -11.927 -10.268 1.00 77.25 272 ALA A N 1
ATOM 2291 C CA . ALA A 1 272 ? 5.089 -12.502 -9.900 1.00 77.25 272 ALA A CA 1
ATOM 2292 C C . ALA A 1 272 ? 6.222 -12.196 -10.897 1.00 77.25 272 ALA A C 1
ATOM 2294 O O . ALA A 1 272 ? 7.384 -12.438 -10.587 1.00 77.25 272 ALA A O 1
ATOM 2295 N N . TRP A 1 273 ? 5.925 -11.629 -12.072 1.00 81.19 273 TRP A N 1
ATOM 2296 C CA . TRP A 1 273 ? 6.945 -11.078 -12.965 1.00 81.19 273 TRP A CA 1
ATOM 2297 C C . TRP A 1 273 ? 7.848 -10.039 -12.285 1.00 81.19 273 TRP A C 1
ATOM 2299 O O . TRP A 1 273 ? 9.002 -9.872 -12.676 1.00 81.19 273 TRP A O 1
ATOM 2309 N N . ARG A 1 274 ? 7.326 -9.365 -11.252 1.00 82.56 274 ARG A N 1
ATOM 2310 C CA . ARG A 1 274 ? 8.030 -8.366 -10.435 1.00 82.56 274 ARG A CA 1
ATOM 2311 C C . ARG A 1 274 ? 8.930 -8.977 -9.365 1.00 82.56 274 ARG A C 1
ATOM 2313 O O . ARG A 1 274 ? 9.693 -8.247 -8.730 1.00 82.56 274 ARG A O 1
ATOM 2320 N N . ASP A 1 275 ? 8.853 -10.287 -9.141 1.00 76.56 275 ASP A N 1
ATOM 2321 C CA . ASP A 1 275 ? 9.633 -10.959 -8.106 1.00 76.56 275 ASP A CA 1
ATOM 2322 C C . ASP A 1 275 ? 11.128 -10.750 -8.347 1.00 76.56 275 ASP A C 1
ATOM 2324 O O . ASP A 1 275 ? 11.664 -11.075 -9.406 1.00 76.56 275 ASP A O 1
ATOM 2328 N N . GLY A 1 276 ? 11.819 -10.215 -7.341 1.00 74.38 276 GLY A N 1
ATOM 2329 C CA . GLY A 1 276 ? 13.252 -9.934 -7.427 1.00 74.38 276 GLY A CA 1
ATOM 2330 C C . GLY A 1 276 ? 13.619 -8.666 -8.208 1.00 74.38 276 GLY A C 1
ATOM 2331 O O . GLY A 1 276 ? 14.795 -8.306 -8.225 1.00 74.38 276 GLY A O 1
ATOM 2332 N N . LEU A 1 277 ? 12.652 -7.938 -8.784 1.00 81.31 277 LEU A N 1
ATOM 2333 C CA . LEU A 1 277 ? 12.866 -6.645 -9.450 1.00 81.31 277 LEU A CA 1
ATOM 2334 C C . LEU A 1 277 ? 12.773 -5.469 -8.477 1.00 81.31 277 LEU A C 1
ATOM 2336 O O . LEU A 1 277 ? 11.988 -4.534 -8.643 1.00 81.31 277 LEU A O 1
ATOM 2340 N N . PHE A 1 278 ? 13.617 -5.487 -7.453 1.00 79.56 278 PHE A N 1
ATOM 2341 C CA . PHE A 1 278 ? 13.688 -4.432 -6.438 1.00 79.56 278 PHE A CA 1
ATOM 2342 C C . PHE A 1 278 ? 13.936 -3.030 -7.028 1.00 79.56 278 PHE A C 1
ATOM 2344 O O . PHE A 1 278 ? 13.531 -2.020 -6.452 1.00 79.56 278 PHE A O 1
ATOM 2351 N N . GLN A 1 279 ? 14.551 -2.964 -8.211 1.00 85.75 279 GLN A N 1
ATOM 2352 C CA . GLN A 1 279 ? 14.803 -1.746 -8.976 1.00 85.75 279 GLN A CA 1
ATOM 2353 C C . GLN A 1 279 ? 13.525 -1.003 -9.397 1.00 85.75 279 GLN A C 1
ATOM 2355 O O . GLN A 1 279 ? 13.584 0.208 -9.608 1.00 85.75 279 GLN A O 1
ATOM 2360 N N . LEU A 1 280 ? 12.365 -1.674 -9.453 1.00 87.69 280 LEU A N 1
ATOM 2361 C CA . LEU A 1 280 ? 11.064 -1.031 -9.707 1.00 87.69 280 LEU A CA 1
ATOM 2362 C C . LEU A 1 280 ? 10.664 -0.030 -8.616 1.00 87.69 280 LEU A C 1
ATOM 2364 O O . LEU A 1 280 ? 9.732 0.746 -8.796 1.00 87.69 280 LEU A O 1
ATOM 2368 N N . PHE A 1 281 ? 11.381 -0.016 -7.496 1.00 87.25 281 PHE A N 1
ATOM 2369 C CA . PHE A 1 281 ? 11.209 0.970 -6.439 1.00 87.25 281 PHE A CA 1
ATOM 2370 C C . PHE A 1 281 ? 12.323 2.016 -6.414 1.00 87.25 281 PHE A C 1
ATOM 2372 O O . PHE A 1 281 ? 12.320 2.877 -5.536 1.00 87.25 281 PHE A O 1
ATOM 2379 N N . SER A 1 282 ? 13.273 1.986 -7.352 1.00 88.88 282 SER A N 1
ATOM 2380 C CA . SER A 1 282 ? 14.401 2.916 -7.366 1.00 88.88 282 SER A CA 1
ATOM 2381 C C . SER A 1 282 ? 13.938 4.373 -7.470 1.00 88.88 282 SER A C 1
ATOM 2383 O O . SER A 1 282 ? 13.153 4.724 -8.347 1.00 88.88 282 SER A O 1
ATOM 2385 N N . GLY A 1 283 ? 14.405 5.221 -6.552 1.00 87.88 283 GLY A N 1
ATOM 2386 C CA . GLY A 1 283 ? 13.989 6.626 -6.470 1.00 87.88 283 GLY A CA 1
ATOM 2387 C C . GLY A 1 283 ? 12.632 6.879 -5.806 1.00 87.88 283 GLY A C 1
ATOM 2388 O O . GLY A 1 283 ? 12.249 8.035 -5.675 1.00 87.88 283 GLY A O 1
ATOM 2389 N N . THR A 1 284 ? 11.934 5.837 -5.345 1.00 88.62 284 THR A N 1
ATOM 2390 C CA . THR A 1 284 ? 10.702 5.969 -4.546 1.00 88.62 284 THR A CA 1
ATOM 2391 C C . THR A 1 284 ? 11.009 5.966 -3.049 1.00 88.62 284 THR A C 1
ATOM 2393 O O . THR A 1 284 ? 12.086 5.533 -2.612 1.00 88.62 284 THR A O 1
ATOM 2396 N N . GLN A 1 285 ? 10.043 6.372 -2.230 1.00 85.94 285 GLN A N 1
ATOM 2397 C CA . GLN A 1 285 ? 10.178 6.335 -0.773 1.00 85.94 285 GLN A CA 1
ATOM 2398 C C . GLN A 1 285 ? 10.301 4.938 -0.184 1.00 85.94 285 GLN A C 1
ATOM 2400 O O . GLN A 1 285 ? 10.839 4.811 0.908 1.00 85.94 285 GLN A O 1
ATOM 2405 N N . VAL A 1 286 ? 9.874 3.898 -0.897 1.00 83.69 286 VAL A N 1
ATOM 2406 C CA . VAL A 1 286 ? 10.027 2.507 -0.455 1.00 83.69 286 VAL A CA 1
ATOM 2407 C C . VAL A 1 286 ? 11.312 1.850 -0.957 1.00 83.69 286 VAL A C 1
ATOM 2409 O O . VAL A 1 286 ? 11.589 0.717 -0.574 1.00 83.69 286 VAL A O 1
ATOM 2412 N N . SER A 1 287 ? 12.134 2.545 -1.755 1.00 82.69 287 SER A N 1
ATOM 2413 C CA . SER A 1 287 ? 13.409 2.019 -2.279 1.00 82.69 287 SER A CA 1
ATOM 2414 C C . SER A 1 287 ? 14.272 1.373 -1.191 1.00 82.69 287 SER A C 1
ATOM 2416 O O . SER A 1 287 ? 14.707 0.233 -1.334 1.00 82.69 287 SER A O 1
ATOM 2418 N N . PHE A 1 288 ? 14.444 2.052 -0.056 1.00 79.81 288 PHE A N 1
ATOM 2419 C CA . PHE A 1 288 ? 15.253 1.563 1.062 1.00 79.81 288 PHE A CA 1
ATOM 2420 C C . PHE A 1 288 ? 14.696 0.276 1.707 1.00 79.81 288 PHE A C 1
ATOM 2422 O O . PHE A 1 288 ? 15.447 -0.479 2.321 1.00 79.81 288 PHE A O 1
ATOM 2429 N N . LEU A 1 289 ? 13.395 -0.013 1.561 1.00 76.12 289 LEU A N 1
ATOM 2430 C CA . LEU A 1 289 ? 12.772 -1.237 2.082 1.00 76.12 289 LEU A CA 1
ATOM 2431 C C . LEU A 1 289 ? 13.172 -2.480 1.285 1.00 76.12 289 LEU A C 1
ATOM 2433 O O . LEU A 1 289 ? 13.080 -3.598 1.810 1.00 76.12 289 LEU A O 1
ATOM 2437 N N . THR A 1 290 ? 13.630 -2.284 0.048 1.00 71.88 290 THR A N 1
ATOM 2438 C CA . THR A 1 290 ? 14.046 -3.356 -0.860 1.00 71.88 290 THR A CA 1
ATOM 2439 C C . THR A 1 290 ? 15.441 -3.906 -0.565 1.00 71.88 290 THR A C 1
ATOM 2441 O O . THR A 1 290 ? 15.824 -4.902 -1.166 1.00 71.88 290 THR A O 1
ATOM 2444 N N . GLN A 1 291 ? 16.192 -3.286 0.359 1.00 66.94 291 GLN A N 1
ATOM 2445 C CA . GLN A 1 291 ? 17.576 -3.653 0.714 1.00 66.94 291 GLN A CA 1
ATOM 2446 C C . GLN A 1 291 ? 18.577 -3.567 -0.459 1.00 66.94 291 GLN A C 1
ATOM 2448 O O . GLN A 1 291 ? 19.724 -3.982 -0.322 1.00 66.94 291 GLN A O 1
ATOM 2453 N N . SER A 1 292 ? 18.170 -2.998 -1.597 1.00 68.25 292 SER A N 1
ATOM 2454 C CA . SER A 1 292 ? 19.045 -2.723 -2.731 1.00 68.25 292 SER A CA 1
ATOM 2455 C C . SER A 1 292 ? 19.555 -1.285 -2.668 1.00 68.25 292 SER A C 1
ATOM 2457 O O . SER A 1 292 ? 18.769 -0.339 -2.640 1.00 68.25 292 SER A O 1
ATOM 2459 N N . GLU A 1 293 ? 20.877 -1.111 -2.697 1.00 67.69 293 GLU A N 1
ATOM 2460 C CA . GLU A 1 293 ? 21.508 0.206 -2.877 1.00 67.69 293 GLU A CA 1
ATOM 2461 C C . GLU A 1 293 ? 21.587 0.613 -4.361 1.00 67.69 293 GLU A C 1
ATOM 2463 O O . GLU A 1 293 ? 21.947 1.748 -4.677 1.00 67.69 293 GLU A O 1
ATOM 2468 N N . LYS A 1 294 ? 21.231 -0.291 -5.290 1.00 73.88 294 LYS A N 1
ATOM 2469 C CA . LYS A 1 294 ? 21.305 -0.018 -6.728 1.00 73.88 294 LYS A CA 1
ATOM 2470 C C . LYS A 1 294 ? 20.251 1.005 -7.137 1.00 73.88 294 LYS A C 1
ATOM 2472 O O . LYS A 1 294 ? 19.042 0.763 -7.059 1.00 73.88 294 LYS A O 1
ATOM 2477 N N . ARG A 1 295 ? 20.735 2.148 -7.618 1.00 84.62 295 ARG A N 1
ATOM 2478 C CA . ARG A 1 295 ? 19.926 3.136 -8.323 1.00 84.62 295 ARG A CA 1
ATOM 2479 C C . ARG A 1 295 ? 19.858 2.740 -9.787 1.00 84.62 295 ARG A C 1
ATOM 2481 O O . ARG A 1 295 ? 20.868 2.780 -10.475 1.00 84.62 295 ARG A O 1
ATOM 2488 N N . GLU A 1 296 ? 18.688 2.289 -10.213 1.00 91.12 296 GLU A N 1
ATOM 2489 C CA . GLU A 1 296 ? 18.477 1.841 -11.582 1.00 91.12 296 GLU A CA 1
ATOM 2490 C C . GLU A 1 296 ? 18.016 3.033 -12.408 1.00 91.12 296 GLU A C 1
ATOM 2492 O O . GLU A 1 296 ? 16.948 3.587 -12.142 1.00 91.12 296 GLU A O 1
ATOM 2497 N N . GLU A 1 297 ? 18.827 3.435 -13.377 1.00 95.25 297 GLU A N 1
ATOM 2498 C CA . GLU A 1 297 ? 18.529 4.533 -14.292 1.00 95.25 297 GLU A CA 1
ATOM 2499 C C . GLU A 1 297 ? 18.115 3.992 -15.658 1.00 95.25 297 GLU A C 1
ATOM 2501 O O . GLU A 1 297 ? 18.662 3.013 -16.160 1.00 95.25 297 GLU A O 1
ATOM 2506 N N . ILE A 1 298 ? 17.139 4.656 -16.266 1.00 96.06 298 ILE A N 1
ATOM 2507 C CA . ILE A 1 298 ? 16.626 4.385 -17.607 1.00 96.06 298 ILE A CA 1
ATOM 2508 C C . ILE A 1 298 ? 16.584 5.681 -18.413 1.00 96.06 298 ILE A C 1
ATOM 2510 O O . ILE A 1 298 ? 16.585 6.778 -17.852 1.00 96.06 298 ILE A O 1
ATOM 2514 N N . ILE A 1 299 ? 16.503 5.565 -19.736 1.00 97.50 299 ILE A N 1
ATOM 2515 C CA . ILE A 1 299 ? 16.363 6.708 -20.638 1.00 97.50 299 ILE A CA 1
ATOM 2516 C C . ILE A 1 299 ? 14.932 6.765 -21.157 1.00 97.50 299 ILE A C 1
ATOM 2518 O O . ILE A 1 299 ? 14.422 5.800 -21.730 1.00 97.50 299 ILE A O 1
ATOM 2522 N N . THR A 1 300 ? 14.292 7.915 -20.982 1.00 96.88 300 THR A N 1
ATOM 2523 C CA . THR A 1 300 ? 12.947 8.198 -21.490 1.00 96.88 300 THR A CA 1
ATOM 2524 C C . THR A 1 300 ? 12.986 9.266 -22.580 1.00 96.88 300 THR A C 1
ATOM 2526 O O . THR A 1 300 ? 13.996 9.941 -22.772 1.00 96.88 300 THR A O 1
ATOM 2529 N N . ASP A 1 301 ? 11.852 9.493 -23.239 1.00 95.88 301 ASP A N 1
ATOM 2530 C CA . ASP A 1 301 ? 11.618 10.648 -24.123 1.00 95.88 301 ASP A CA 1
ATOM 2531 C C . ASP A 1 301 ? 11.749 12.020 -23.431 1.00 95.88 301 ASP A C 1
ATOM 2533 O O . ASP A 1 301 ? 11.723 13.052 -24.100 1.00 95.88 301 ASP A O 1
ATOM 2537 N N . LYS A 1 302 ? 11.890 12.049 -22.101 1.00 95.44 302 LYS A N 1
ATOM 2538 C CA . LYS A 1 302 ? 12.143 13.249 -21.289 1.00 95.44 302 LYS A CA 1
ATOM 2539 C C . LYS A 1 302 ? 13.548 13.284 -20.675 1.00 95.44 302 LYS A C 1
ATOM 2541 O O . LYS A 1 302 ? 13.826 14.173 -19.877 1.00 95.44 302 LYS A O 1
ATOM 2546 N N . GLY A 1 303 ? 14.427 12.355 -21.058 1.00 96.38 303 GLY A N 1
ATOM 2547 C CA . GLY A 1 303 ? 15.789 12.230 -20.539 1.00 96.38 303 GLY A CA 1
ATOM 2548 C C . GLY A 1 303 ? 15.956 11.105 -19.506 1.00 96.38 303 GLY A C 1
ATOM 2549 O O . GLY A 1 303 ? 15.056 10.267 -19.350 1.00 96.38 303 GLY A O 1
ATOM 2550 N N . PRO A 1 304 ? 17.122 11.051 -18.833 1.00 96.56 304 PRO A N 1
ATOM 2551 C CA . PRO A 1 304 ? 17.416 10.057 -17.804 1.00 96.56 304 PRO A CA 1
ATOM 2552 C C . PRO A 1 304 ? 16.463 10.155 -16.606 1.00 96.56 304 PRO A C 1
ATOM 2554 O O . PRO A 1 304 ? 16.134 11.249 -16.148 1.00 96.56 304 PRO A O 1
ATOM 2557 N N . MET A 1 305 ? 16.026 9.010 -16.082 1.00 95.88 305 MET A N 1
ATOM 2558 C CA . MET A 1 305 ? 15.139 8.922 -14.920 1.00 95.88 305 MET A CA 1
ATOM 2559 C C . MET A 1 305 ? 15.404 7.634 -14.133 1.00 95.88 305 MET A C 1
ATOM 2561 O O . MET A 1 305 ? 15.766 6.612 -14.708 1.00 95.88 305 MET A O 1
ATOM 2565 N N . LEU A 1 306 ? 15.169 7.653 -12.818 1.00 94.88 306 LEU A N 1
ATOM 2566 C CA . LEU A 1 306 ? 15.180 6.431 -12.010 1.00 94.88 306 LEU A CA 1
ATOM 2567 C C . LEU A 1 306 ? 13.989 5.529 -12.366 1.00 94.88 306 LEU A C 1
ATOM 2569 O O . LEU A 1 306 ? 12.850 5.995 -12.452 1.00 94.88 306 LEU A O 1
ATOM 2573 N N . LEU A 1 307 ? 14.240 4.227 -12.516 1.00 93.38 307 LEU A N 1
ATOM 2574 C CA . LEU A 1 307 ? 13.248 3.251 -12.969 1.00 93.38 307 LEU A CA 1
ATOM 2575 C C . LEU A 1 307 ? 11.978 3.257 -12.116 1.00 93.38 307 LEU A C 1
ATOM 2577 O O . LEU A 1 307 ? 10.882 3.220 -12.666 1.00 93.38 307 LEU A O 1
ATOM 2581 N N . GLY A 1 308 ? 12.097 3.326 -10.790 1.00 92.25 308 GLY A N 1
ATOM 2582 C CA . GLY A 1 308 ? 10.922 3.305 -9.920 1.00 92.25 308 GLY A CA 1
ATOM 2583 C C . GLY A 1 308 ? 10.087 4.579 -9.989 1.00 92.25 308 GLY A C 1
ATOM 2584 O O . GLY A 1 308 ? 8.862 4.512 -9.914 1.00 92.25 308 GLY A O 1
ATOM 2585 N N . VAL A 1 309 ? 10.722 5.729 -10.228 1.00 93.12 309 VAL A N 1
ATOM 2586 C CA . VAL A 1 309 ? 10.024 6.998 -10.482 1.00 93.12 309 VAL A CA 1
ATOM 2587 C C . VAL A 1 309 ? 9.225 6.903 -11.783 1.00 93.12 309 VAL A C 1
ATOM 2589 O O . VAL A 1 309 ? 8.027 7.190 -11.790 1.00 93.12 309 VAL A O 1
ATOM 2592 N N . TYR A 1 310 ? 9.850 6.421 -12.863 1.00 95.06 310 TYR A N 1
ATOM 2593 C CA . TYR A 1 310 ? 9.163 6.154 -14.131 1.00 95.06 310 TYR A CA 1
ATOM 2594 C C . TYR A 1 310 ? 8.002 5.181 -13.943 1.00 95.06 310 TYR A C 1
ATOM 2596 O O . TYR A 1 310 ? 6.880 5.479 -14.347 1.00 95.06 310 TYR A O 1
ATOM 2604 N N . PHE A 1 311 ? 8.260 4.041 -13.303 1.00 94.00 311 PHE A N 1
ATOM 2605 C CA . PHE A 1 311 ? 7.290 2.971 -13.117 1.00 94.00 311 PHE A CA 1
ATOM 2606 C C . PHE A 1 311 ? 6.064 3.464 -12.346 1.00 94.00 311 PHE A C 1
ATOM 2608 O O . PHE A 1 311 ? 4.943 3.314 -12.829 1.00 94.00 311 PHE A O 1
ATOM 2615 N N . ARG A 1 312 ? 6.261 4.169 -11.224 1.00 93.31 312 ARG A N 1
ATOM 2616 C CA . ARG A 1 312 ? 5.176 4.811 -10.469 1.00 93.31 312 ARG A CA 1
ATOM 2617 C C . ARG A 1 312 ? 4.377 5.791 -11.326 1.00 93.31 312 ARG A C 1
ATOM 2619 O O . ARG A 1 312 ? 3.147 5.737 -11.320 1.00 93.31 312 ARG A O 1
ATOM 2626 N N . PHE A 1 313 ? 5.043 6.689 -12.056 1.00 93.62 313 PHE A N 1
ATOM 2627 C CA . PHE A 1 313 ? 4.349 7.670 -12.895 1.00 93.62 313 PHE A CA 1
ATOM 2628 C C . PHE A 1 313 ? 3.550 7.013 -14.020 1.00 93.62 313 PHE A C 1
ATOM 2630 O O . PHE A 1 313 ? 2.407 7.403 -14.262 1.00 93.62 313 PHE A O 1
ATOM 2637 N N . ARG A 1 314 ? 4.118 6.005 -14.690 1.00 95.19 314 ARG A N 1
ATOM 2638 C CA . ARG A 1 314 ? 3.421 5.262 -15.747 1.00 95.19 314 ARG A CA 1
ATOM 2639 C C . ARG A 1 314 ? 2.239 4.485 -15.203 1.00 95.19 314 ARG A C 1
ATOM 2641 O O . ARG A 1 314 ? 1.176 4.546 -15.808 1.00 95.19 314 ARG A O 1
ATOM 2648 N N . LEU A 1 315 ? 2.389 3.835 -14.051 1.00 94.69 315 LEU A N 1
ATOM 2649 C CA . LEU A 1 315 ? 1.288 3.150 -13.385 1.00 94.69 315 LEU A CA 1
ATOM 2650 C C . LEU A 1 315 ? 0.155 4.115 -13.044 1.00 94.69 315 LEU A C 1
ATOM 2652 O O . LEU A 1 315 ? -0.967 3.860 -13.465 1.00 94.69 315 LEU A O 1
ATOM 2656 N N . LYS A 1 316 ? 0.444 5.253 -12.393 1.00 94.69 316 LYS A N 1
ATOM 2657 C CA . LYS A 1 316 ? -0.568 6.286 -12.102 1.00 94.69 316 LYS A CA 1
ATOM 2658 C C . LYS A 1 316 ? -1.266 6.780 -13.371 1.00 94.69 316 LYS A C 1
ATOM 2660 O O . LYS A 1 316 ? -2.487 6.912 -13.391 1.00 94.69 316 LYS A O 1
ATOM 2665 N N . GLN A 1 317 ? -0.510 7.019 -14.443 1.00 95.06 317 GLN A N 1
ATOM 2666 C CA . GLN A 1 317 ? -1.072 7.454 -15.720 1.00 95.06 317 GLN A CA 1
ATOM 2667 C C . GLN A 1 317 ? -2.016 6.403 -16.321 1.00 95.06 317 GLN A C 1
ATOM 2669 O O . GLN A 1 317 ? -3.130 6.737 -16.717 1.00 95.06 317 GLN A O 1
ATOM 2674 N N . LEU A 1 318 ? -1.579 5.145 -16.390 1.00 96.00 318 LEU A N 1
ATOM 2675 C CA . LEU A 1 318 ? -2.335 4.047 -16.994 1.00 96.00 318 LEU A CA 1
ATOM 2676 C C . LEU A 1 318 ? -3.514 3.587 -16.120 1.00 96.00 318 LEU A C 1
ATOM 2678 O O . LEU A 1 318 ? -4.490 3.063 -16.648 1.00 96.00 318 LEU A O 1
ATOM 2682 N N . SER A 1 319 ? -3.460 3.814 -14.803 1.00 95.25 319 SER A N 1
ATOM 2683 C CA . SER A 1 319 ? -4.565 3.553 -13.870 1.00 95.25 319 SER A CA 1
ATOM 2684 C C . SER A 1 319 ? -5.544 4.726 -13.733 1.00 95.25 319 SER A C 1
ATOM 2686 O O . SER A 1 319 ? -6.471 4.672 -12.912 1.00 95.25 319 SER A O 1
ATOM 2688 N N . TYR A 1 320 ? -5.342 5.795 -14.512 1.00 95.50 320 TYR A N 1
ATOM 2689 C CA . TYR A 1 320 ? -6.099 7.047 -14.437 1.00 95.50 320 TYR A CA 1
ATOM 2690 C C . TYR A 1 320 ? -6.120 7.642 -13.023 1.00 95.50 320 TYR A C 1
ATOM 2692 O O . TYR A 1 320 ? -7.131 8.176 -12.571 1.00 95.50 320 TYR A O 1
ATOM 2700 N N . THR A 1 321 ? -5.018 7.502 -12.289 1.00 94.88 321 THR A N 1
ATOM 2701 C CA . THR A 1 321 ? -4.858 8.073 -10.952 1.00 94.88 321 THR A CA 1
ATOM 2702 C C . THR A 1 321 ? -4.236 9.462 -11.081 1.00 94.88 321 THR A C 1
ATOM 2704 O O . THR A 1 321 ? -3.094 9.569 -11.540 1.00 94.88 321 THR A O 1
ATOM 2707 N N . PRO A 1 322 ? -4.948 10.536 -10.691 1.00 91.88 322 PRO A N 1
ATOM 2708 C CA . PRO A 1 322 ? -4.429 11.891 -10.809 1.00 91.88 322 PRO A CA 1
ATOM 2709 C C . PRO A 1 322 ? -3.122 12.080 -10.034 1.00 91.88 322 PRO A C 1
ATOM 2711 O O . PRO A 1 322 ? -2.938 11.553 -8.933 1.00 91.88 322 PRO A O 1
ATOM 2714 N N . ILE A 1 323 ? -2.213 12.870 -10.605 1.00 90.38 323 ILE A N 1
ATOM 2715 C CA . ILE A 1 323 ? -1.076 13.409 -9.859 1.00 90.38 323 ILE A CA 1
ATOM 2716 C C . ILE A 1 323 ? -1.595 14.632 -9.114 1.00 90.38 323 ILE A C 1
ATOM 2718 O O . ILE A 1 323 ? -1.994 15.614 -9.736 1.00 90.38 323 ILE A O 1
ATOM 2722 N N . SER A 1 324 ? -1.611 14.553 -7.789 1.00 92.25 324 SER A N 1
ATOM 2723 C CA . SER A 1 324 ? -2.092 15.651 -6.963 1.00 92.25 324 SER A CA 1
ATOM 2724 C C . SER A 1 324 ? -1.023 16.719 -6.775 1.00 92.25 324 SER A C 1
ATOM 2726 O O . SER A 1 324 ? 0.155 16.405 -6.597 1.00 92.25 324 SER A O 1
ATOM 2728 N N . SER A 1 325 ? -1.457 17.973 -6.738 1.00 93.19 325 SER A N 1
ATOM 2729 C CA . SER A 1 325 ? -0.688 19.099 -6.206 1.00 93.19 325 SER A CA 1
ATOM 2730 C C . SER A 1 325 ? -1.242 19.589 -4.865 1.00 93.19 325 SER A C 1
ATOM 2732 O O . SER A 1 325 ? -0.812 20.634 -4.377 1.00 93.19 325 SER A O 1
ATOM 2734 N N . ASP A 1 326 ? -2.220 18.884 -4.281 1.00 95.56 326 ASP A N 1
ATOM 2735 C CA . ASP A 1 326 ? -2.800 19.254 -2.993 1.00 95.56 326 ASP A CA 1
ATOM 2736 C C . ASP A 1 326 ? -1.738 19.136 -1.876 1.00 95.56 326 ASP A C 1
ATOM 2738 O O . ASP A 1 326 ? -1.159 18.061 -1.688 1.00 95.56 326 ASP A O 1
ATOM 2742 N N . PRO A 1 327 ? -1.465 20.210 -1.106 1.00 96.56 327 PRO A N 1
ATOM 2743 C CA . PRO A 1 327 ? -0.396 20.197 -0.108 1.00 96.56 327 PRO A CA 1
ATOM 2744 C C . PRO A 1 327 ? -0.570 19.145 0.993 1.00 96.56 327 PRO A C 1
ATOM 2746 O O . PRO A 1 327 ? 0.415 18.580 1.472 1.00 96.56 327 PRO A O 1
ATOM 2749 N N . PHE A 1 328 ? -1.810 18.872 1.406 1.00 97.25 328 PHE A N 1
ATOM 2750 C CA . PHE A 1 328 ? -2.091 17.896 2.456 1.00 97.25 328 PHE A CA 1
ATOM 2751 C C . PHE A 1 328 ? -1.857 16.471 1.959 1.00 97.25 328 PHE A C 1
ATOM 2753 O O . PHE A 1 328 ? -1.255 15.666 2.669 1.00 97.25 328 PHE A O 1
ATOM 2760 N N . TRP A 1 329 ? -2.263 16.173 0.727 1.00 96.88 329 TRP A N 1
ATOM 2761 C CA . TRP A 1 329 ? -1.968 14.911 0.075 1.00 96.88 329 TRP A CA 1
ATOM 2762 C C . TRP A 1 329 ? -0.474 14.733 -0.166 1.00 96.88 329 TRP A C 1
ATOM 2764 O O . TRP A 1 329 ? 0.052 13.690 0.191 1.00 96.88 329 TRP A O 1
ATOM 2774 N N . CYS A 1 330 ? 0.246 15.739 -0.668 1.00 95.69 330 CYS A N 1
ATOM 2775 C CA . CYS A 1 330 ? 1.703 15.664 -0.841 1.00 95.69 330 CYS A CA 1
ATOM 2776 C C . CYS A 1 330 ? 2.427 15.354 0.483 1.00 95.69 330 CYS A C 1
ATOM 2778 O O . CYS A 1 330 ? 3.363 14.546 0.530 1.00 95.69 330 CYS A O 1
ATOM 2780 N N . PHE A 1 331 ? 1.965 15.959 1.583 1.00 96.38 331 PHE A N 1
ATOM 2781 C CA . PHE A 1 331 ? 2.457 15.650 2.923 1.00 96.38 331 PHE A CA 1
ATOM 2782 C C . PHE A 1 331 ? 2.109 14.215 3.345 1.00 96.38 331 PHE A C 1
ATOM 2784 O O . PHE A 1 331 ? 2.974 13.491 3.839 1.00 96.38 331 PHE A O 1
ATOM 2791 N N . TYR A 1 332 ? 0.870 13.775 3.113 1.00 97.12 332 TYR A N 1
ATOM 2792 C CA . TYR A 1 332 ? 0.434 12.412 3.405 1.00 97.12 332 TYR A CA 1
ATOM 2793 C C . TYR A 1 332 ? 1.199 11.363 2.588 1.00 97.12 332 TYR A C 1
ATOM 2795 O O . TYR A 1 332 ? 1.715 10.413 3.174 1.00 97.12 332 TYR A O 1
ATOM 2803 N N . GLU A 1 333 ? 1.338 11.547 1.271 1.00 94.00 333 GLU A N 1
ATOM 2804 C CA . GLU A 1 333 ? 2.080 10.649 0.382 1.00 94.00 333 GLU A CA 1
ATOM 2805 C C . GLU A 1 333 ? 3.505 10.445 0.883 1.00 94.00 333 GLU A C 1
ATOM 2807 O O . GLU A 1 333 ? 3.993 9.316 0.893 1.00 94.00 333 GLU A O 1
ATOM 2812 N N . THR A 1 334 ? 4.135 11.520 1.364 1.00 92.50 334 THR A N 1
ATOM 2813 C CA . THR A 1 334 ? 5.493 11.485 1.912 1.00 92.50 334 THR A CA 1
ATOM 2814 C C . THR A 1 334 ? 5.598 10.664 3.198 1.00 92.50 334 THR A C 1
ATOM 2816 O O . THR A 1 334 ? 6.623 10.054 3.494 1.00 92.50 334 THR A O 1
ATOM 2819 N N . LEU A 1 335 ? 4.551 10.664 4.018 1.00 95.25 335 LEU A N 1
ATOM 2820 C CA . LEU A 1 335 ? 4.544 9.911 5.267 1.00 95.25 335 LEU A CA 1
ATOM 2821 C C . LEU A 1 335 ? 4.094 8.457 5.066 1.00 95.25 335 LEU A C 1
ATOM 2823 O O . LEU A 1 335 ? 4.555 7.580 5.796 1.00 95.25 335 LEU A O 1
ATOM 2827 N N . ALA A 1 336 ? 3.237 8.201 4.076 1.00 94.38 336 ALA A N 1
ATOM 2828 C CA . ALA A 1 336 ? 2.657 6.898 3.745 1.00 94.38 336 ALA A CA 1
ATOM 2829 C C . ALA A 1 336 ? 3.479 6.082 2.722 1.00 94.38 336 ALA A C 1
ATOM 2831 O O . ALA A 1 336 ? 3.023 5.027 2.276 1.00 94.38 336 ALA A O 1
ATOM 2832 N N . ASN A 1 337 ? 4.668 6.568 2.346 1.00 92.06 337 ASN A N 1
ATOM 2833 C CA . ASN A 1 337 ? 5.545 6.014 1.310 1.00 92.06 337 ASN A CA 1
ATOM 2834 C C . ASN A 1 337 ? 4.881 5.844 -0.070 1.00 92.06 337 ASN A C 1
ATOM 2836 O O . ASN A 1 337 ? 5.077 4.839 -0.754 1.00 92.06 337 ASN A O 1
ATOM 2840 N N . LEU A 1 338 ? 4.090 6.830 -0.492 1.00 90.81 338 LEU A N 1
ATOM 2841 C CA . LEU A 1 338 ? 3.375 6.818 -1.774 1.00 90.81 338 LEU A CA 1
ATOM 2842 C C . LEU A 1 338 ? 4.082 7.623 -2.870 1.00 90.81 338 LEU A C 1
ATOM 2844 O O . LEU A 1 338 ? 3.543 7.702 -3.978 1.00 90.81 338 LEU A O 1
ATOM 2848 N N . THR A 1 339 ? 5.240 8.234 -2.582 1.00 85.06 339 THR A N 1
ATOM 2849 C CA . THR A 1 339 ? 6.014 9.045 -3.543 1.00 85.06 339 THR A CA 1
ATOM 2850 C C . THR A 1 339 ? 7.095 8.275 -4.276 1.00 85.06 339 THR A C 1
ATOM 2852 O O . THR A 1 339 ? 7.835 7.517 -3.598 1.00 85.06 339 THR A O 1
#

Organism: Desulfofervidus auxilii (NCBI:txid1621989)

pLDDT: mean 86.39, std 11.71, range [46.56, 98.19]

Radius of gyration: 19.44 Å; chains: 1; bounding box: 50×45×49 Å